Protein AF-A0A0R3VZM0-F1 (afdb_monomer_lite)

Sequence (233 aa):
LEHWDCDIAECPLVLSVLVLAVATHHNLRCGISAVAGHYDALKTLATAKMEESGTFPSPKVEKELMRSALELMSVYEHYVSLCRLLTALQEGSRIPDLSSAAYNRFSPIYEMFPSLALLVYMAAHLKCEATPSVVAMRLWVVHAFLRTNTDANDGARLKDTLTVFSTLLKCVSTVKLTFAAPKVKVIDPPSYFLPKNERPLRRSHAHPRDNEVPLKPRDNSVAAVMQSGGERS

Organism: Taenia asiatica (NCBI:txid60517)

Foldseek 3Di:
DVCQFDQLLLQLLNLLLLLQLLQLVLCCVVPLVLLLVLLVVCLVVLVVLCVVLVHDPDPVLLVVSLVVNVVVLVVVVVVLVVQLVVQQVVVPDPDDDCVDCSNVVDDDSCSSPVDSSSSSSSSRSLVSDPRSNVCSLPPRNVSSHDDPVPDPCSVVSSVVSSVVSVVVSVVSSVDNDHDDDPPDPPPDDDLVPDDPVSRDDPPPPPDPPDPDDPPDDDDDDDDDDDDDDDDDD

Radius of gyration: 32.25 Å; chains: 1; bounding box: 103×62×58 Å

Secondary structure (DSSP, 8-state):
-TTTT--GGG-HHHHHHHHHHHHHHHHGGG-HHHHHHHHHHHHHHHHHHHHHTT-PPPHHHHHHHHHHHHHHHHHHHHHHHHHHHHHHHHS-SSS--TTSTTTT-SPPHHHHSS-HHHHHHHHHHHTT-SSHHHHIIIIIIHHHS---SS-TTHHHHHHHHHHHHHHHHHHHTT-----PPP----SS--GGGS-TTTSPP--------------------------------

Structure (mmCIF, N/CA/C/O backbone):
data_AF-A0A0R3VZM0-F1
#
_entry.id   AF-A0A0R3VZM0-F1
#
loop_
_atom_site.group_PDB
_atom_site.id
_atom_site.type_symbol
_atom_site.label_atom_id
_atom_site.label_alt_id
_atom_site.label_comp_id
_atom_site.label_asym_id
_atom_site.label_entity_id
_atom_site.label_seq_id
_atom_site.pdbx_PDB_ins_code
_atom_site.Cartn_x
_atom_site.Cartn_y
_atom_site.Cartn_z
_atom_site.occupancy
_atom_site.B_iso_or_equiv
_atom_site.auth_seq_id
_atom_site.auth_comp_id
_atom_site.auth_asym_id
_atom_site.auth_atom_id
_atom_site.pdbx_PDB_model_num
ATOM 1 N N . LEU A 1 1 ? 5.994 -19.625 10.124 1.00 44.91 1 LEU A N 1
ATOM 2 C CA . LEU A 1 1 ? 4.720 -20.354 9.922 1.00 44.91 1 LEU A CA 1
ATOM 3 C C . LEU A 1 1 ? 3.499 -19.421 9.876 1.00 44.91 1 LEU A C 1
ATOM 5 O O . LEU A 1 1 ? 2.492 -19.845 9.341 1.00 44.91 1 LEU A O 1
ATOM 9 N N . GLU A 1 2 ? 3.584 -18.157 10.322 1.00 48.94 2 GLU A N 1
ATOM 10 C CA . GLU A 1 2 ? 2.435 -17.222 10.425 1.00 48.94 2 GLU A CA 1
ATOM 11 C C . GLU A 1 2 ? 1.799 -16.749 9.100 1.00 48.94 2 GLU A C 1
ATOM 13 O O . GLU A 1 2 ? 0.714 -16.181 9.123 1.00 48.94 2 GLU A O 1
ATOM 18 N N . HIS A 1 3 ? 2.419 -17.001 7.942 1.00 52.16 3 HIS A N 1
ATOM 19 C CA . HIS A 1 3 ? 1.916 -16.529 6.639 1.00 52.16 3 HIS A CA 1
ATOM 20 C C . HIS A 1 3 ? 1.577 -17.652 5.648 1.00 52.16 3 HIS A C 1
ATOM 22 O O . HIS A 1 3 ? 1.382 -17.373 4.470 1.00 52.16 3 HIS A O 1
ATOM 28 N N . TRP A 1 4 ? 1.538 -18.915 6.092 1.00 49.81 4 TRP A N 1
ATOM 29 C CA . TRP A 1 4 ? 1.323 -20.061 5.192 1.00 49.81 4 TRP A CA 1
ATOM 30 C C . TRP A 1 4 ? -0.077 -20.098 4.557 1.00 49.81 4 TRP A C 1
ATOM 32 O O . TRP A 1 4 ? -0.189 -20.549 3.425 1.00 49.81 4 TRP A O 1
ATOM 42 N N . ASP A 1 5 ? -1.090 -19.546 5.233 1.00 54.97 5 ASP A N 1
ATOM 43 C CA . ASP A 1 5 ? -2.488 -19.494 4.768 1.00 54.97 5 ASP A CA 1
ATOM 44 C C . ASP A 1 5 ? -3.080 -18.074 4.860 1.00 54.97 5 ASP A C 1
ATOM 46 O O . ASP A 1 5 ? -4.268 -17.883 5.112 1.00 54.97 5 ASP A O 1
ATOM 50 N N . CYS A 1 6 ? -2.243 -17.043 4.709 1.00 66.75 6 CYS A N 1
ATOM 51 C CA . CYS A 1 6 ? -2.721 -15.664 4.740 1.00 66.75 6 CYS A CA 1
ATOM 52 C C . CYS A 1 6 ? -3.473 -15.345 3.441 1.00 66.75 6 CYS A C 1
ATOM 54 O O . CYS A 1 6 ? -2.881 -15.374 2.360 1.00 66.75 6 CYS A O 1
ATOM 56 N N . ASP A 1 7 ? -4.761 -15.013 3.550 1.00 80.19 7 ASP A N 1
ATOM 57 C CA . ASP A 1 7 ? -5.484 -14.374 2.454 1.00 80.19 7 ASP A CA 1
ATOM 58 C C . ASP A 1 7 ? -4.888 -12.982 2.232 1.00 80.19 7 ASP A C 1
ATOM 60 O O . ASP A 1 7 ? -5.076 -12.057 3.024 1.00 80.19 7 ASP A O 1
ATOM 64 N N . ILE A 1 8 ? -4.111 -12.853 1.159 1.00 83.50 8 ILE A N 1
ATOM 65 C CA . ILE A 1 8 ? -3.371 -11.635 0.836 1.00 83.50 8 ILE A CA 1
ATOM 66 C C . ILE A 1 8 ? -4.342 -10.472 0.602 1.00 83.50 8 ILE A C 1
ATOM 68 O O . ILE A 1 8 ? -4.009 -9.332 0.925 1.00 83.50 8 ILE A O 1
ATOM 72 N N . ALA A 1 9 ? -5.540 -10.754 0.077 1.00 87.75 9 ALA A N 1
ATOM 73 C CA . ALA A 1 9 ? -6.550 -9.735 -0.182 1.00 87.75 9 ALA A CA 1
ATOM 74 C C . ALA A 1 9 ? -7.159 -9.170 1.107 1.00 87.75 9 ALA A C 1
ATOM 76 O O . ALA A 1 9 ? -7.634 -8.040 1.098 1.00 87.75 9 ALA A O 1
ATOM 77 N N . GLU A 1 10 ? -7.087 -9.909 2.213 1.00 91.44 10 GLU A N 1
ATOM 78 C CA . GLU A 1 10 ? -7.558 -9.467 3.529 1.00 91.44 10 GLU A CA 1
ATOM 79 C C . GLU A 1 10 ? -6.408 -9.153 4.497 1.00 91.44 10 GLU A C 1
ATOM 81 O O . GLU A 1 10 ? -6.636 -8.780 5.646 1.00 91.44 10 GLU A O 1
ATOM 86 N N . CYS A 1 11 ? -5.155 -9.265 4.049 1.00 90.81 11 CYS A N 1
ATOM 87 C CA . CYS A 1 11 ? -3.989 -8.982 4.873 1.00 90.81 11 CYS A CA 1
ATOM 88 C C . CYS A 1 11 ? -3.894 -7.473 5.178 1.00 90.81 11 CYS A C 1
ATOM 90 O O . CYS A 1 11 ? -3.629 -6.685 4.263 1.00 90.81 11 CYS A O 1
ATOM 92 N N . PRO A 1 12 ? -4.007 -7.041 6.453 1.00 93.12 12 PRO A N 1
ATOM 93 C CA . PRO A 1 12 ? -4.037 -5.620 6.809 1.00 93.12 12 PRO A CA 1
ATOM 94 C C . PRO A 1 12 ? -2.804 -4.839 6.348 1.00 93.12 12 PRO A C 1
ATOM 96 O O . PRO A 1 12 ? -2.917 -3.710 5.879 1.00 93.12 12 PRO A O 1
ATOM 99 N N . LEU A 1 13 ? -1.616 -5.444 6.447 1.00 92.81 13 LEU A N 1
ATOM 100 C CA . LEU A 1 13 ? -0.372 -4.793 6.043 1.00 92.81 13 LEU A CA 1
ATOM 101 C C . LEU A 1 13 ? -0.284 -4.627 4.521 1.00 92.81 13 LEU A C 1
ATOM 103 O O . LEU A 1 13 ? 0.091 -3.557 4.045 1.00 92.81 13 LEU A O 1
ATOM 107 N N . VAL A 1 14 ? -0.653 -5.662 3.760 1.00 92.62 14 VAL A N 1
ATOM 108 C CA . VAL A 1 14 ? -0.645 -5.602 2.291 1.00 92.62 14 VAL A CA 1
ATOM 109 C C . VAL A 1 14 ? -1.663 -4.579 1.802 1.00 92.62 14 VAL A C 1
ATOM 111 O O . VAL A 1 14 ? -1.330 -3.753 0.957 1.00 92.62 14 VAL A O 1
ATOM 114 N N . LEU A 1 15 ? -2.867 -4.573 2.377 1.00 95.50 15 LEU A N 1
ATOM 115 C CA . LEU A 1 15 ? -3.891 -3.579 2.072 1.00 95.50 15 LEU A CA 1
ATOM 116 C C . LEU A 1 15 ? -3.393 -2.155 2.329 1.00 95.50 15 LEU A C 1
ATOM 118 O O . LEU A 1 15 ? -3.520 -1.313 1.444 1.00 95.50 15 LEU A O 1
ATOM 122 N N . SER A 1 16 ? -2.768 -1.889 3.480 1.00 96.19 16 SER A N 1
ATOM 123 C CA . SER A 1 16 ? -2.203 -0.568 3.781 1.00 96.19 16 SER A CA 1
ATOM 124 C C . SER A 1 16 ? -1.161 -0.125 2.753 1.00 96.19 16 SER A C 1
ATOM 126 O O . SER A 1 16 ? -1.195 1.020 2.301 1.00 96.19 16 SER A O 1
ATOM 128 N N . VAL A 1 17 ? -0.270 -1.033 2.338 1.00 95.50 17 VAL A N 1
ATOM 129 C CA . VAL A 1 17 ? 0.730 -0.755 1.294 1.00 95.50 17 VAL A CA 1
ATOM 130 C C . VAL A 1 17 ? 0.061 -0.459 -0.041 1.00 95.50 17 VAL A C 1
ATOM 132 O O . VAL A 1 17 ? 0.383 0.545 -0.667 1.00 95.50 17 VAL A O 1
ATOM 135 N N . LEU A 1 18 ? -0.904 -1.278 -0.463 1.00 95.12 18 LEU A N 1
ATOM 136 C CA . LEU A 1 18 ? -1.620 -1.072 -1.722 1.00 95.12 18 LEU A CA 1
ATOM 137 C C . LEU A 1 18 ? -2.385 0.253 -1.732 1.00 95.12 18 LEU A C 1
ATOM 139 O O . LEU A 1 18 ? -2.338 0.970 -2.730 1.00 95.12 18 LEU A O 1
ATOM 143 N N . VAL A 1 19 ? -3.054 0.605 -0.630 1.00 97.25 19 VAL A N 1
ATOM 144 C CA . VAL A 1 19 ? -3.760 1.886 -0.517 1.00 97.25 19 VAL A CA 1
ATOM 145 C C . VAL A 1 19 ? -2.789 3.046 -0.699 1.00 97.25 19 VAL A C 1
ATOM 147 O O . VAL A 1 19 ? -3.029 3.911 -1.543 1.00 97.25 19 VAL A O 1
ATOM 150 N N . LEU A 1 20 ? -1.695 3.073 0.069 1.00 96.56 20 LEU A N 1
ATOM 151 C CA . LEU A 1 20 ? -0.753 4.185 -0.000 1.00 96.56 20 LEU A CA 1
ATOM 152 C C . LEU A 1 20 ? -0.014 4.233 -1.335 1.00 96.56 20 LEU A C 1
ATOM 154 O O . LEU A 1 20 ? 0.163 5.326 -1.861 1.00 96.56 20 LEU A O 1
ATOM 158 N N . ALA A 1 21 ? 0.368 3.098 -1.918 1.00 95.38 21 ALA A N 1
ATOM 159 C CA . ALA A 1 21 ? 1.036 3.064 -3.216 1.00 95.38 21 ALA A CA 1
ATOM 160 C C . ALA A 1 21 ? 0.135 3.619 -4.331 1.00 95.38 21 ALA A C 1
ATOM 162 O O . ALA A 1 21 ? 0.546 4.503 -5.085 1.00 95.38 21 ALA A O 1
ATOM 163 N N . VAL A 1 22 ? -1.122 3.163 -4.400 1.00 95.50 22 VAL A N 1
ATOM 164 C CA . VAL A 1 22 ? -2.083 3.623 -5.416 1.00 95.50 22 VAL A CA 1
ATOM 165 C C . VAL A 1 22 ? -2.428 5.097 -5.214 1.00 95.50 22 VAL A C 1
ATOM 167 O O . VAL A 1 22 ? -2.393 5.870 -6.171 1.00 95.50 22 VAL A O 1
ATOM 170 N N . ALA A 1 23 ? -2.704 5.521 -3.977 1.00 95.69 23 ALA A N 1
ATOM 171 C CA . ALA A 1 23 ? -2.967 6.927 -3.687 1.00 95.69 23 ALA A CA 1
ATOM 172 C C . ALA A 1 23 ? -1.756 7.802 -4.043 1.00 95.69 23 ALA A C 1
ATOM 174 O O . ALA A 1 23 ? -1.911 8.813 -4.724 1.00 95.69 23 ALA A O 1
ATOM 175 N N . THR A 1 24 ? -0.542 7.389 -3.668 1.00 95.19 24 THR A N 1
ATOM 176 C CA . THR A 1 24 ? 0.691 8.145 -3.941 1.00 95.19 24 THR A CA 1
ATOM 177 C C . THR A 1 24 ? 0.935 8.298 -5.428 1.00 95.19 24 THR A C 1
ATOM 179 O O . THR A 1 24 ? 1.193 9.414 -5.870 1.00 95.19 24 THR A O 1
ATOM 182 N N . HIS A 1 25 ? 0.755 7.235 -6.212 1.00 92.81 25 HIS A N 1
ATOM 183 C CA . HIS A 1 25 ? 0.891 7.291 -7.666 1.00 92.81 25 HIS A CA 1
ATOM 184 C C . HIS A 1 25 ? 0.070 8.436 -8.291 1.00 92.81 25 HIS A C 1
ATOM 186 O O . HIS A 1 25 ? 0.561 9.168 -9.152 1.00 92.81 25 HIS A O 1
ATOM 192 N N . HIS A 1 26 ? -1.157 8.654 -7.810 1.00 91.50 26 HIS A N 1
ATOM 193 C CA . HIS A 1 26 ? -2.007 9.753 -8.274 1.00 91.50 26 HIS A CA 1
ATOM 194 C C . HIS A 1 26 ? -1.738 11.088 -7.562 1.00 91.50 26 HIS A C 1
ATOM 196 O O . HIS A 1 26 ? -1.914 12.151 -8.165 1.00 91.50 26 HIS A O 1
ATOM 202 N N . ASN A 1 27 ? -1.309 11.054 -6.300 1.00 93.25 27 ASN A N 1
ATOM 203 C CA . ASN A 1 27 ? -1.069 12.234 -5.475 1.00 93.25 27 ASN A CA 1
ATOM 204 C C . ASN A 1 27 ? 0.246 12.949 -5.810 1.00 93.25 27 ASN A C 1
ATOM 206 O O . ASN A 1 27 ? 0.330 14.152 -5.587 1.00 93.25 27 ASN A O 1
ATOM 210 N N . LEU A 1 28 ? 1.255 12.266 -6.368 1.00 89.06 28 LEU A N 1
ATOM 211 C CA . LEU A 1 28 ? 2.562 12.866 -6.693 1.00 89.06 28 LEU A CA 1
ATOM 212 C C . LEU A 1 28 ? 2.463 14.077 -7.626 1.00 89.06 28 LEU A C 1
ATOM 214 O O . LEU A 1 28 ? 3.305 14.971 -7.560 1.00 89.06 28 LEU A O 1
ATOM 218 N N . ARG A 1 29 ? 1.399 14.157 -8.434 1.00 87.75 29 ARG A N 1
ATOM 219 C CA . ARG A 1 29 ? 1.083 15.341 -9.250 1.00 87.75 29 ARG A CA 1
ATOM 220 C C . ARG A 1 29 ? 0.881 16.614 -8.418 1.00 87.75 29 ARG A C 1
ATOM 222 O O . ARG A 1 29 ? 1.075 17.704 -8.936 1.00 87.75 29 ARG A O 1
ATOM 229 N N . CYS A 1 30 ? 0.522 16.477 -7.143 1.00 87.00 30 CYS A N 1
ATOM 230 C CA . CYS A 1 30 ? 0.340 17.577 -6.194 1.00 87.00 30 CYS A CA 1
ATOM 231 C C . CYS A 1 30 ? 1.659 18.014 -5.524 1.00 87.00 30 CYS A C 1
ATOM 233 O O . CYS A 1 30 ? 1.668 18.971 -4.755 1.00 87.00 30 CYS A O 1
ATOM 235 N N . GLY A 1 31 ? 2.769 17.320 -5.800 1.00 89.38 31 GLY A N 1
ATOM 236 C CA . GLY A 1 31 ? 4.088 17.602 -5.241 1.00 89.38 31 GLY A CA 1
ATOM 237 C C . GLY A 1 31 ? 4.393 16.824 -3.959 1.00 89.38 31 GLY A C 1
ATOM 238 O O . GLY A 1 31 ? 3.559 16.678 -3.068 1.00 89.38 31 GLY A O 1
ATOM 239 N N . ILE A 1 32 ? 5.639 16.356 -3.846 1.00 89.25 32 ILE A N 1
ATOM 240 C CA . ILE A 1 32 ? 6.108 15.459 -2.773 1.00 89.25 32 ILE A CA 1
ATOM 241 C C . ILE A 1 32 ? 5.850 16.044 -1.375 1.00 89.25 32 ILE A C 1
ATOM 243 O O . ILE A 1 32 ? 5.403 15.331 -0.481 1.00 89.25 32 ILE A O 1
ATOM 247 N N . SER A 1 33 ? 6.087 17.346 -1.185 1.00 90.81 33 SER A N 1
ATOM 248 C CA . SER A 1 33 ? 5.895 18.003 0.115 1.00 90.81 33 SER A CA 1
ATOM 249 C C . SER A 1 33 ? 4.426 18.023 0.555 1.00 90.81 33 SER A C 1
ATOM 251 O O . SER A 1 33 ? 4.142 17.742 1.719 1.00 90.81 33 SER A O 1
ATOM 253 N N . ALA A 1 34 ? 3.493 18.277 -0.369 1.00 92.31 34 ALA A N 1
ATOM 254 C CA . ALA A 1 34 ? 2.063 18.257 -0.071 1.00 92.31 34 ALA A CA 1
ATOM 255 C C . ALA A 1 34 ? 1.592 16.842 0.295 1.00 92.31 34 ALA A C 1
ATOM 257 O O . ALA A 1 34 ? 0.842 16.667 1.253 1.00 92.31 34 ALA A O 1
ATOM 258 N N . VAL A 1 35 ? 2.090 15.826 -0.418 1.00 93.25 35 VAL A N 1
ATOM 259 C CA . VAL A 1 35 ? 1.803 14.415 -0.115 1.00 93.25 35 VAL A CA 1
ATOM 260 C C . VAL A 1 35 ? 2.334 14.021 1.263 1.00 93.25 35 VAL A C 1
ATOM 262 O O . VAL A 1 35 ? 1.605 13.417 2.046 1.00 93.25 35 VAL A O 1
ATOM 265 N N . ALA A 1 36 ? 3.573 14.396 1.590 1.00 92.44 36 ALA A N 1
ATOM 266 C CA . ALA A 1 36 ? 4.164 14.105 2.892 1.00 92.44 36 ALA A CA 1
ATOM 267 C C . ALA A 1 36 ? 3.368 14.751 4.038 1.00 92.44 36 ALA A C 1
ATOM 269 O O . ALA A 1 36 ? 3.047 14.071 5.011 1.00 92.44 36 ALA A O 1
ATOM 270 N N . GLY A 1 37 ? 2.994 16.029 3.900 1.00 93.94 37 GLY A N 1
ATOM 271 C CA . GLY A 1 37 ? 2.166 16.727 4.888 1.00 93.94 37 GLY A CA 1
ATOM 272 C C . GLY A 1 37 ? 0.774 16.106 5.042 1.00 93.94 37 GLY A C 1
ATOM 273 O O . GLY A 1 37 ? 0.301 15.920 6.161 1.00 93.94 37 GLY A O 1
ATOM 274 N N . HIS A 1 38 ? 0.146 15.709 3.931 1.00 95.75 38 HIS A N 1
ATOM 275 C CA . HIS A 1 38 ? -1.142 15.008 3.940 1.00 95.75 38 HIS A CA 1
ATOM 276 C C . HIS A 1 38 ? -1.066 13.679 4.698 1.00 95.75 38 HIS A C 1
ATOM 278 O O . HIS A 1 38 ? -1.881 13.407 5.576 1.00 95.75 38 HIS A O 1
ATOM 284 N N . TYR A 1 39 ? -0.053 12.860 4.414 1.00 96.06 39 TYR A N 1
ATOM 285 C CA . TYR A 1 39 ? 0.123 11.575 5.091 1.00 96.06 39 TYR A CA 1
ATOM 286 C C . TYR A 1 39 ? 0.516 11.712 6.557 1.00 96.06 39 TYR A C 1
ATOM 288 O O . TYR A 1 39 ? 0.171 10.840 7.352 1.00 96.06 39 TYR A O 1
ATOM 296 N N . ASP A 1 40 ? 1.206 12.786 6.936 1.00 95.19 40 ASP A N 1
ATOM 297 C CA . ASP A 1 40 ? 1.464 13.087 8.340 1.00 95.19 40 ASP A CA 1
ATOM 298 C C . ASP A 1 40 ? 0.163 13.421 9.083 1.00 95.19 40 ASP A C 1
ATOM 300 O O . ASP A 1 40 ? -0.119 12.828 10.123 1.00 95.19 40 ASP A O 1
ATOM 304 N N . ALA A 1 41 ? -0.699 14.253 8.487 1.00 94.94 41 ALA A N 1
ATOM 305 C CA . ALA A 1 41 ? -2.011 14.584 9.045 1.00 94.94 41 ALA A CA 1
ATOM 306 C C . ALA A 1 41 ? -2.935 13.357 9.179 1.00 94.94 41 ALA A C 1
ATOM 308 O O . ALA A 1 41 ? -3.680 13.235 10.155 1.00 94.94 41 ALA A O 1
ATOM 309 N N . LEU A 1 42 ? -2.866 12.409 8.237 1.00 95.94 42 LEU A N 1
ATOM 310 C CA . LEU A 1 42 ? -3.653 11.172 8.291 1.00 95.94 42 LEU A CA 1
ATOM 311 C C . LEU A 1 42 ? -3.282 10.247 9.453 1.00 95.94 42 LEU A C 1
ATOM 313 O O . LEU A 1 42 ? -4.109 9.419 9.836 1.00 95.94 42 LEU A O 1
ATOM 317 N N . LYS A 1 43 ? -2.090 10.379 10.048 1.00 93.75 43 LYS A N 1
ATOM 318 C CA . LYS A 1 43 ? -1.716 9.580 11.227 1.00 93.75 43 LYS A CA 1
ATOM 319 C C . LYS A 1 43 ? -2.684 9.828 12.380 1.00 93.75 43 LYS A C 1
ATOM 321 O O . LYS A 1 43 ? -3.114 8.876 13.016 1.00 93.75 43 LYS A O 1
ATOM 326 N N . THR A 1 44 ? -3.094 11.080 12.583 1.00 92.88 44 THR A N 1
ATOM 327 C CA . THR A 1 44 ? -4.076 11.454 13.611 1.00 92.88 44 THR A CA 1
ATOM 328 C C . THR A 1 44 ? -5.430 10.795 13.363 1.00 92.88 44 THR A C 1
ATOM 330 O O . THR A 1 44 ? -6.047 10.285 14.296 1.00 92.88 44 THR A O 1
ATOM 333 N N . LEU A 1 45 ? -5.879 10.748 12.103 1.00 93.56 45 LEU A N 1
ATOM 334 C CA . LEU A 1 45 ? -7.112 10.046 11.738 1.00 93.56 45 LEU A CA 1
ATOM 335 C C . LEU A 1 45 ? -7.002 8.541 12.012 1.00 93.56 45 LEU A C 1
ATOM 337 O O . LEU A 1 45 ? 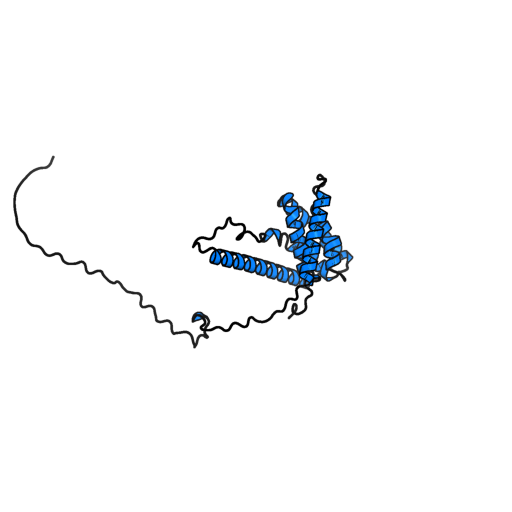-7.958 7.941 12.493 1.00 93.56 45 LEU A O 1
ATOM 341 N N . ALA A 1 46 ? -5.849 7.933 11.722 1.00 91.56 46 ALA A N 1
ATOM 342 C CA . ALA A 1 46 ? -5.617 6.522 12.005 1.00 91.56 46 ALA A CA 1
ATOM 343 C C . ALA A 1 46 ? -5.706 6.214 13.493 1.00 91.56 46 ALA A C 1
ATOM 345 O O . ALA A 1 46 ? -6.455 5.315 13.870 1.00 91.56 46 ALA A O 1
ATOM 346 N N . THR A 1 47 ? -5.046 7.012 14.330 1.00 89.62 47 THR A N 1
ATOM 347 C CA . THR A 1 47 ? -5.143 6.876 15.785 1.00 89.62 47 THR A CA 1
ATOM 348 C C . THR A 1 47 ? -6.590 7.005 16.262 1.00 89.62 47 THR A C 1
ATOM 350 O O . THR A 1 47 ? -7.061 6.139 16.992 1.00 89.62 47 THR A O 1
ATOM 353 N N . ALA A 1 48 ? -7.337 8.005 15.780 1.00 91.44 48 ALA A N 1
ATOM 354 C CA . ALA A 1 48 ? -8.742 8.184 16.150 1.00 91.44 48 ALA A CA 1
ATOM 355 C C . ALA A 1 48 ? -9.619 6.983 15.746 1.00 91.44 48 ALA A C 1
ATOM 357 O O . ALA A 1 48 ? -10.446 6.521 16.527 1.00 91.44 48 ALA A O 1
ATOM 358 N N . LYS A 1 49 ? -9.418 6.419 14.549 1.00 91.25 49 LYS A N 1
ATOM 359 C CA . LYS A 1 49 ? -10.167 5.234 14.093 1.00 91.25 49 LYS A CA 1
ATOM 360 C C . LYS A 1 49 ? -9.841 3.979 14.903 1.00 91.25 49 LYS A C 1
ATOM 362 O O . LYS A 1 49 ? -10.718 3.157 15.160 1.00 91.25 49 LYS A O 1
ATOM 367 N N . MET A 1 50 ? -8.596 3.850 15.347 1.00 87.31 50 MET A N 1
ATOM 368 C CA . MET A 1 50 ? -8.165 2.768 16.232 1.00 87.31 50 MET A CA 1
ATOM 369 C C . MET A 1 50 ? -8.799 2.893 17.625 1.00 87.31 50 MET A C 1
ATOM 371 O O . MET A 1 50 ? -9.251 1.891 18.181 1.00 87.31 50 MET A O 1
ATOM 375 N N . GLU A 1 51 ? -8.897 4.118 18.151 1.00 85.69 51 GLU A N 1
ATOM 376 C CA . GLU A 1 51 ? -9.591 4.431 19.406 1.00 85.69 51 GLU A CA 1
ATOM 377 C C . GLU A 1 51 ? -11.092 4.131 19.333 1.00 85.69 51 GLU A C 1
ATOM 379 O O . GLU A 1 51 ? -11.622 3.459 20.217 1.00 85.69 51 GLU A O 1
ATOM 384 N N . GLU A 1 52 ? -11.768 4.562 18.262 1.00 86.31 52 GLU A N 1
ATOM 385 C CA . GLU A 1 52 ? -13.191 4.274 18.015 1.00 86.31 52 GLU A CA 1
ATOM 386 C C . GLU A 1 52 ? -13.476 2.766 17.960 1.00 86.31 52 GLU A C 1
ATOM 388 O O . GLU A 1 52 ? -14.515 2.306 18.433 1.00 86.31 52 GLU A O 1
ATOM 393 N N . SER A 1 53 ? -12.529 1.993 17.428 1.00 79.69 53 SER A N 1
ATOM 394 C CA . SER A 1 53 ? -12.611 0.531 17.342 1.00 79.69 53 SER A CA 1
ATOM 395 C C . SER A 1 53 ? -12.326 -0.172 18.680 1.00 79.69 53 SER A C 1
ATOM 397 O O . SER A 1 53 ? -12.390 -1.397 18.767 1.00 79.69 53 SER A O 1
ATOM 399 N N . GLY A 1 54 ? -12.009 0.584 19.741 1.00 66.88 54 GLY A N 1
ATOM 400 C CA . GLY A 1 54 ? -11.692 0.054 21.070 1.00 66.88 54 GLY A CA 1
ATOM 401 C C . GLY A 1 54 ? -10.328 -0.638 21.151 1.00 66.88 54 GLY A C 1
ATOM 402 O O . GLY A 1 54 ? -10.055 -1.370 22.103 1.00 66.88 54 GLY A O 1
ATOM 403 N N . THR A 1 55 ? -9.462 -0.419 20.163 1.00 62.16 55 THR A N 1
ATOM 404 C CA . THR A 1 55 ? -8.209 -1.153 19.979 1.00 62.16 55 THR A CA 1
ATOM 405 C C . THR A 1 55 ? -7.036 -0.197 19.888 1.00 62.16 55 THR A C 1
ATOM 407 O O . THR A 1 55 ? -6.696 0.298 18.817 1.00 62.16 55 THR A O 1
ATOM 410 N N . PHE A 1 56 ? -6.340 -0.000 21.008 1.00 62.62 56 PHE A N 1
ATOM 411 C CA . PHE A 1 56 ? -4.959 0.463 20.943 1.00 62.62 56 PHE A CA 1
ATOM 412 C C . PHE A 1 56 ? -4.073 -0.722 20.554 1.00 62.62 56 PHE A C 1
ATOM 414 O O . PHE A 1 56 ? -4.149 -1.774 21.203 1.00 62.62 56 PHE A O 1
ATOM 421 N N . PRO A 1 57 ? -3.202 -0.604 19.539 1.00 62.91 57 PRO A N 1
ATOM 422 C CA . PRO A 1 57 ? -2.186 -1.607 19.332 1.00 62.91 57 PRO A CA 1
ATOM 423 C C . PRO A 1 57 ? -1.334 -1.574 20.590 1.00 62.91 57 PRO A C 1
ATOM 425 O O . PRO A 1 57 ? -0.718 -0.563 20.925 1.00 62.91 57 PRO A O 1
ATOM 428 N N . SER A 1 58 ? -1.320 -2.684 21.326 1.00 76.75 58 SER A N 1
ATOM 429 C CA . SER A 1 58 ? -0.304 -2.846 22.357 1.00 76.75 58 SER A CA 1
ATOM 430 C C . SER A 1 58 ? 1.066 -2.538 21.727 1.00 76.75 58 SER A C 1
ATOM 432 O O . SER A 1 58 ? 1.267 -2.864 20.549 1.00 76.75 58 SER A O 1
ATOM 434 N N . PRO A 1 59 ? 2.039 -1.989 22.472 1.00 82.62 59 PRO A N 1
ATOM 435 C CA . PRO A 1 59 ? 3.373 -1.703 21.931 1.00 82.62 59 PRO A CA 1
ATOM 436 C C . PRO A 1 59 ? 4.019 -2.908 21.221 1.00 82.62 59 PRO A C 1
ATOM 438 O O . PRO A 1 59 ? 4.847 -2.766 20.323 1.00 82.62 59 PRO A O 1
ATOM 441 N N . LYS A 1 60 ? 3.612 -4.128 21.599 1.00 85.50 60 LYS A N 1
ATOM 442 C CA . LYS A 1 60 ? 4.001 -5.375 20.938 1.00 85.50 60 LYS A CA 1
ATOM 443 C C . LYS A 1 60 ? 3.467 -5.484 19.503 1.00 85.50 60 LYS A C 1
ATOM 445 O O . LYS A 1 60 ? 4.234 -5.846 18.618 1.00 85.50 60 LYS A O 1
ATOM 450 N N . VAL A 1 61 ? 2.188 -5.178 19.280 1.00 84.00 61 VAL A N 1
ATOM 451 C CA . VAL A 1 61 ? 1.538 -5.244 17.958 1.00 84.00 61 VAL A CA 1
ATOM 452 C C . VAL A 1 61 ? 2.121 -4.196 17.020 1.00 84.00 61 VAL A C 1
ATOM 454 O O . VAL A 1 61 ? 2.424 -4.507 15.873 1.00 84.00 61 VAL A O 1
ATOM 457 N N . GLU A 1 62 ? 2.333 -2.976 17.509 1.00 86.50 62 GLU A N 1
ATOM 458 C CA . GLU A 1 62 ? 2.972 -1.920 16.721 1.00 86.50 62 GLU A CA 1
ATOM 459 C C . GLU A 1 62 ? 4.385 -2.333 16.287 1.00 86.50 62 GLU A C 1
ATOM 461 O O . GLU A 1 62 ? 4.726 -2.249 15.108 1.00 86.50 62 GLU A O 1
ATOM 466 N N . LYS A 1 63 ? 5.188 -2.869 17.216 1.00 89.88 63 LYS A N 1
ATOM 467 C CA . LYS A 1 63 ? 6.543 -3.354 16.922 1.00 89.88 63 LYS A CA 1
ATOM 468 C C . LYS A 1 63 ? 6.551 -4.501 15.909 1.00 89.88 63 LYS A C 1
ATOM 470 O O . LYS A 1 63 ? 7.432 -4.546 15.054 1.00 89.88 63 LYS A O 1
ATOM 475 N N . GLU A 1 64 ? 5.603 -5.428 16.016 1.00 90.62 64 GLU A N 1
ATOM 476 C CA . GLU A 1 64 ? 5.429 -6.533 15.069 1.00 90.62 64 GLU A CA 1
ATOM 477 C C . GLU A 1 64 ? 5.098 -6.007 13.668 1.00 90.62 64 GLU A C 1
ATOM 479 O O . GLU A 1 64 ? 5.819 -6.309 12.722 1.00 90.62 64 GLU A O 1
ATOM 484 N N . LEU A 1 65 ? 4.086 -5.142 13.550 1.00 91.31 65 LEU A N 1
ATOM 485 C CA . LEU A 1 65 ? 3.688 -4.535 12.278 1.00 91.31 65 LEU A CA 1
ATOM 486 C C . LEU A 1 65 ? 4.810 -3.698 11.664 1.00 91.31 65 LEU A C 1
ATOM 488 O O . LEU A 1 65 ? 5.042 -3.780 10.460 1.00 91.31 65 LEU A O 1
ATOM 492 N N . MET A 1 66 ? 5.538 -2.931 12.478 1.00 93.56 66 MET A N 1
ATOM 493 C CA . MET A 1 66 ? 6.685 -2.155 12.014 1.00 93.56 66 MET A CA 1
ATOM 494 C C . MET A 1 66 ? 7.789 -3.068 11.476 1.00 93.56 66 MET A C 1
ATOM 496 O O . MET A 1 66 ? 8.349 -2.792 10.416 1.00 93.56 66 MET A O 1
ATOM 500 N N . ARG A 1 67 ? 8.073 -4.184 12.160 1.00 93.75 67 ARG A N 1
ATOM 501 C CA . ARG A 1 67 ? 9.035 -5.182 11.679 1.00 93.75 67 ARG A CA 1
ATOM 502 C C . ARG A 1 67 ? 8.584 -5.786 10.349 1.00 93.75 67 ARG A C 1
ATOM 504 O O . ARG A 1 67 ? 9.370 -5.803 9.409 1.00 93.75 67 ARG A O 1
ATOM 511 N N . SER A 1 68 ? 7.330 -6.223 10.249 1.00 91.56 68 SER A N 1
ATOM 512 C CA . SER A 1 68 ? 6.778 -6.795 9.017 1.00 91.56 68 SER A CA 1
ATOM 513 C C . SER A 1 68 ? 6.768 -5.792 7.858 1.00 91.56 68 SER A C 1
ATOM 515 O O . SER A 1 68 ? 7.055 -6.165 6.724 1.00 91.56 68 SER A O 1
ATOM 517 N N . ALA A 1 69 ? 6.491 -4.512 8.123 1.00 93.25 69 ALA A N 1
ATOM 518 C CA . ALA A 1 69 ? 6.545 -3.456 7.114 1.00 93.25 69 ALA A CA 1
ATOM 519 C C . ALA A 1 69 ? 7.972 -3.251 6.581 1.00 93.25 69 ALA A C 1
ATOM 521 O O . ALA A 1 69 ? 8.171 -3.192 5.370 1.00 93.25 69 ALA A O 1
ATOM 522 N N . LEU A 1 70 ? 8.971 -3.209 7.470 1.00 94.25 70 LEU A N 1
ATOM 523 C CA . LEU A 1 70 ? 10.383 -3.101 7.089 1.00 94.25 70 LEU A CA 1
ATOM 524 C C . LEU A 1 70 ? 10.871 -4.332 6.310 1.00 94.25 70 LEU A C 1
ATOM 526 O O . LEU A 1 70 ? 11.598 -4.191 5.327 1.00 94.25 70 LEU A O 1
ATOM 530 N N . GLU A 1 71 ? 10.452 -5.534 6.712 1.00 92.44 71 GLU A N 1
ATOM 531 C CA . GLU A 1 71 ? 10.732 -6.766 5.967 1.00 92.44 71 GLU A CA 1
ATOM 532 C C . GLU A 1 71 ? 10.139 -6.694 4.550 1.00 92.44 71 GLU A C 1
ATOM 534 O O . GLU A 1 71 ? 10.836 -6.976 3.576 1.00 92.44 71 GLU A O 1
ATOM 539 N N . LEU A 1 72 ? 8.887 -6.244 4.411 1.00 91.19 72 LEU A N 1
ATOM 540 C CA . LEU A 1 72 ? 8.224 -6.099 3.114 1.00 91.19 72 LEU A CA 1
ATOM 541 C C . LEU A 1 72 ? 8.899 -5.046 2.219 1.00 91.19 72 LEU A C 1
ATOM 543 O O . LEU A 1 72 ? 9.080 -5.289 1.024 1.00 91.19 72 LEU A O 1
ATOM 547 N N . MET A 1 73 ? 9.322 -3.915 2.791 1.00 94.12 73 MET A N 1
ATOM 548 C CA . MET A 1 73 ? 10.120 -2.896 2.097 1.00 94.12 73 MET A CA 1
ATOM 549 C C . MET A 1 73 ? 11.418 -3.490 1.543 1.00 94.12 73 MET A C 1
ATOM 551 O O . MET A 1 73 ? 11.712 -3.339 0.358 1.00 94.12 73 MET A O 1
ATOM 555 N N . SER A 1 74 ? 12.158 -4.230 2.373 1.00 93.12 74 SER A N 1
ATOM 556 C CA . SER A 1 74 ? 13.411 -4.868 1.960 1.00 93.12 74 SER A CA 1
ATOM 557 C C . SER A 1 74 ? 13.194 -5.917 0.864 1.00 93.12 74 SER A C 1
ATOM 559 O O . SER A 1 74 ? 13.949 -5.975 -0.107 1.00 93.12 74 SER A O 1
ATOM 561 N N . VAL A 1 75 ? 12.136 -6.728 0.970 1.00 91.31 75 VAL A N 1
ATOM 562 C CA . VAL A 1 75 ? 11.772 -7.702 -0.072 1.00 91.31 75 VAL A CA 1
ATOM 563 C C . VAL A 1 75 ? 11.473 -6.999 -1.397 1.00 91.31 75 VAL A C 1
ATOM 565 O O . VAL A 1 75 ? 11.949 -7.452 -2.440 1.00 91.31 75 VAL A O 1
ATOM 568 N N . TYR A 1 76 ? 10.741 -5.883 -1.370 1.00 92.44 76 TYR A N 1
ATOM 569 C CA . TYR A 1 76 ? 10.463 -5.089 -2.566 1.00 92.44 76 TYR A CA 1
ATOM 570 C C . TYR A 1 76 ? 11.750 -4.552 -3.211 1.00 92.44 76 TYR A C 1
ATOM 572 O O . TYR A 1 76 ? 11.944 -4.713 -4.416 1.00 92.44 76 TYR A O 1
ATOM 580 N N . GLU A 1 77 ? 12.671 -3.980 -2.431 1.00 92.94 77 GLU A N 1
ATOM 581 C CA . GLU A 1 77 ? 13.948 -3.470 -2.953 1.00 92.94 77 GLU A CA 1
ATOM 582 C C . GLU A 1 77 ? 14.807 -4.563 -3.585 1.00 92.94 77 GLU A C 1
ATOM 584 O O . GLU A 1 77 ? 15.350 -4.377 -4.680 1.00 92.94 77 GLU A O 1
ATOM 589 N N . HIS A 1 78 ? 14.911 -5.719 -2.926 1.00 92.69 78 HIS A N 1
ATOM 590 C CA . HIS A 1 78 ? 15.638 -6.863 -3.467 1.00 92.69 78 HIS A CA 1
ATOM 591 C C . HIS A 1 78 ? 14.997 -7.374 -4.759 1.00 92.69 78 HIS A C 1
ATOM 593 O O . HIS A 1 78 ? 15.708 -7.668 -5.721 1.00 92.69 78 HIS A O 1
ATOM 599 N N . TYR A 1 79 ? 13.664 -7.429 -4.817 1.00 91.31 79 TYR A N 1
ATOM 600 C CA . TYR A 1 79 ? 12.933 -7.822 -6.018 1.00 91.31 79 TYR A CA 1
ATOM 601 C C . TYR A 1 79 ? 13.183 -6.861 -7.189 1.00 91.31 79 TYR A C 1
ATOM 603 O O . TYR A 1 79 ? 13.509 -7.303 -8.296 1.00 91.31 79 TYR A O 1
ATOM 611 N N . VAL A 1 80 ? 13.096 -5.550 -6.949 1.00 91.38 80 VAL A N 1
ATOM 612 C CA . VAL A 1 80 ? 13.373 -4.523 -7.966 1.00 91.38 80 VAL A CA 1
ATOM 613 C C . VAL A 1 80 ? 14.824 -4.606 -8.438 1.00 91.38 80 VAL A C 1
ATOM 615 O O . VAL A 1 80 ? 15.081 -4.593 -9.643 1.00 91.38 80 VAL A O 1
ATOM 618 N N . SER A 1 81 ? 15.771 -4.745 -7.509 1.00 89.44 81 SER A N 1
ATOM 619 C CA . SER A 1 81 ? 17.201 -4.868 -7.817 1.00 89.44 81 SER A CA 1
ATOM 620 C C . SER A 1 81 ? 17.495 -6.106 -8.664 1.00 89.44 81 SER A C 1
ATOM 622 O O . SER A 1 81 ? 18.210 -6.014 -9.662 1.00 89.44 81 SER A O 1
ATOM 624 N N . LEU A 1 82 ? 16.892 -7.250 -8.327 1.00 89.69 82 LEU A N 1
ATOM 625 C CA . LEU A 1 82 ? 17.016 -8.480 -9.106 1.00 89.69 82 LEU A CA 1
ATOM 626 C C . LEU A 1 82 ? 16.443 -8.310 -10.516 1.00 89.69 82 LEU A C 1
ATOM 628 O O . LEU A 1 82 ? 17.085 -8.694 -11.488 1.00 89.69 82 LEU A O 1
ATOM 632 N N . CYS A 1 83 ? 15.260 -7.711 -10.653 1.00 88.31 83 CYS A N 1
ATOM 633 C CA . CYS A 1 83 ? 14.665 -7.491 -11.969 1.00 88.31 83 CYS A CA 1
ATOM 634 C C . CYS A 1 83 ? 15.509 -6.554 -12.840 1.00 88.31 83 CYS A C 1
ATOM 636 O O . CYS A 1 83 ? 15.659 -6.803 -14.037 1.00 88.31 83 CYS A O 1
ATOM 638 N N . ARG A 1 84 ? 16.075 -5.496 -12.250 1.00 86.50 84 ARG A N 1
ATOM 639 C CA . ARG A 1 84 ? 17.005 -4.585 -12.931 1.00 86.50 84 ARG A CA 1
ATOM 640 C C . ARG A 1 84 ? 18.266 -5.309 -13.393 1.00 86.50 84 ARG A C 1
ATOM 642 O O . ARG A 1 84 ? 18.656 -5.158 -14.546 1.00 86.50 84 ARG A O 1
ATOM 649 N N . LEU A 1 85 ? 18.845 -6.156 -12.540 1.00 85.62 85 LEU A N 1
ATOM 650 C CA . LEU A 1 85 ? 19.989 -6.995 -12.901 1.00 85.62 85 LEU A CA 1
ATOM 651 C C . LEU A 1 85 ? 19.655 -7.947 -14.058 1.00 85.62 85 LEU A C 1
ATOM 653 O O . LEU A 1 85 ? 20.414 -8.030 -15.017 1.00 85.62 85 LEU A O 1
ATOM 657 N N . LEU A 1 86 ? 18.518 -8.645 -13.997 1.00 86.00 86 LEU A N 1
ATOM 658 C CA . LEU A 1 86 ? 18.090 -9.551 -15.068 1.00 86.00 86 LEU A CA 1
ATOM 659 C C . LEU A 1 86 ? 17.869 -8.812 -16.392 1.00 86.00 86 LEU A C 1
ATOM 661 O O . LEU A 1 86 ? 18.253 -9.325 -17.437 1.00 86.00 86 LEU A O 1
ATOM 665 N N . THR A 1 87 ? 17.305 -7.605 -16.338 1.00 85.06 87 THR A N 1
ATOM 666 C CA . THR A 1 87 ? 17.119 -6.744 -17.516 1.00 85.06 87 THR A CA 1
ATOM 667 C C . THR A 1 87 ? 18.472 -6.370 -18.123 1.00 85.06 87 THR A C 1
ATOM 669 O O . THR A 1 87 ? 18.703 -6.616 -19.302 1.00 85.06 87 THR A O 1
ATOM 672 N N . ALA A 1 88 ? 19.412 -5.900 -17.296 1.00 82.50 88 ALA A N 1
ATOM 673 C CA . ALA A 1 88 ? 20.769 -5.566 -17.726 1.00 82.50 88 ALA A CA 1
ATOM 674 C C . ALA A 1 88 ? 21.503 -6.756 -18.372 1.00 82.50 88 ALA A C 1
ATOM 676 O O . ALA A 1 88 ? 22.201 -6.595 -19.368 1.00 82.50 88 ALA A O 1
ATOM 677 N N . LEU A 1 89 ? 21.335 -7.967 -17.830 1.00 82.75 89 LEU A N 1
ATOM 678 C CA . LEU A 1 89 ? 21.948 -9.178 -18.386 1.00 82.75 89 LEU A CA 1
ATOM 679 C C . LEU A 1 89 ? 21.345 -9.589 -19.741 1.00 82.75 89 LEU A C 1
ATOM 681 O O . LEU A 1 89 ? 22.030 -10.228 -20.538 1.00 82.75 89 LEU A O 1
ATOM 685 N N . GLN A 1 90 ? 20.083 -9.243 -20.004 1.00 82.38 90 GLN A N 1
ATOM 686 C CA . GLN A 1 90 ? 19.395 -9.549 -21.263 1.00 82.38 90 GLN A CA 1
ATOM 687 C C . GLN A 1 90 ? 19.730 -8.565 -22.390 1.00 82.38 90 GLN A C 1
ATOM 689 O O . GLN A 1 90 ? 19.669 -8.950 -23.555 1.00 82.38 90 GLN A O 1
ATOM 694 N N . GLU A 1 91 ? 20.106 -7.324 -22.067 1.00 76.06 91 GLU A N 1
ATOM 695 C CA . GLU A 1 91 ? 20.388 -6.267 -23.052 1.00 76.06 91 GLU A CA 1
ATOM 696 C C . GLU A 1 91 ? 21.623 -6.556 -23.927 1.00 76.06 91 GLU A C 1
ATOM 698 O O . GLU A 1 91 ? 21.801 -5.930 -24.971 1.00 76.06 91 GLU A O 1
ATOM 703 N N . GLY A 1 92 ? 22.475 -7.519 -23.554 1.00 65.38 92 GLY A N 1
ATOM 704 C CA . GLY A 1 92 ? 23.646 -7.949 -24.333 1.00 65.38 92 GLY A CA 1
ATOM 705 C C . GLY A 1 92 ? 24.771 -6.906 -24.428 1.00 65.38 92 GLY A C 1
ATOM 706 O O . GLY A 1 92 ? 25.923 -7.259 -24.699 1.00 65.38 92 GLY A O 1
ATOM 707 N N . SER A 1 93 ? 24.478 -5.634 -24.154 1.00 66.00 93 SER A N 1
ATOM 708 C CA . SER A 1 93 ? 25.455 -4.578 -23.931 1.00 66.00 93 SER A CA 1
ATOM 709 C C . SER A 1 93 ? 26.151 -4.797 -22.584 1.00 66.00 93 SER A C 1
ATOM 711 O O . SER A 1 93 ? 25.548 -5.149 -21.576 1.00 66.00 93 SER A O 1
ATOM 713 N N . ARG A 1 94 ? 27.464 -4.550 -22.526 1.00 66.81 94 ARG A N 1
ATOM 714 C CA . ARG A 1 94 ? 28.220 -4.579 -21.255 1.00 66.81 94 ARG A CA 1
ATOM 715 C C . ARG A 1 94 ? 27.887 -3.397 -20.329 1.00 66.81 94 ARG A C 1
ATOM 717 O O . ARG A 1 94 ? 28.463 -3.298 -19.250 1.00 66.81 94 ARG A O 1
ATOM 724 N N . ILE A 1 95 ? 27.017 -2.488 -20.772 1.00 78.25 95 ILE A N 1
ATOM 725 C CA . ILE A 1 95 ? 26.628 -1.261 -20.079 1.00 78.25 95 ILE A CA 1
ATOM 726 C C . ILE A 1 95 ? 25.095 -1.191 -20.112 1.00 78.25 95 ILE A C 1
ATOM 728 O O . ILE A 1 95 ? 24.547 -1.059 -21.210 1.00 78.25 95 ILE A O 1
ATOM 732 N N . PRO A 1 96 ? 24.413 -1.300 -18.958 1.00 72.56 96 PRO A N 1
ATOM 733 C CA . PRO A 1 96 ? 22.958 -1.212 -18.902 1.00 72.56 96 PRO A CA 1
ATOM 734 C C . PRO A 1 96 ? 22.476 0.202 -19.223 1.00 72.56 96 PRO A C 1
ATOM 736 O O . PRO A 1 96 ? 23.044 1.181 -18.726 1.00 72.56 96 PRO A O 1
ATOM 739 N N . ASP A 1 97 ? 21.405 0.312 -20.009 1.00 81.12 97 ASP A N 1
ATOM 740 C CA . ASP A 1 97 ? 20.748 1.598 -20.241 1.00 81.12 97 ASP A CA 1
ATOM 741 C C . ASP A 1 97 ? 19.849 1.951 -19.049 1.00 81.12 97 ASP A C 1
ATOM 743 O O . ASP A 1 97 ? 18.675 1.577 -18.968 1.00 81.12 97 ASP A O 1
ATOM 747 N N . LEU A 1 98 ? 20.419 2.716 -18.115 1.00 81.88 98 LEU A N 1
ATOM 748 C CA . LEU A 1 98 ? 19.737 3.182 -16.908 1.00 81.88 98 LEU A CA 1
ATOM 749 C C . LEU A 1 98 ? 18.583 4.152 -17.196 1.00 81.88 98 LEU A C 1
ATOM 751 O O . LEU A 1 98 ? 17.793 4.422 -16.293 1.00 81.88 98 LEU A O 1
ATOM 755 N N . SER A 1 99 ? 18.483 4.696 -18.411 1.00 82.62 99 SER A N 1
ATOM 756 C CA . SER A 1 99 ? 17.388 5.582 -18.815 1.00 82.62 99 SER A CA 1
ATOM 757 C C . SER A 1 99 ? 16.208 4.826 -19.428 1.00 82.62 99 SER A C 1
ATOM 759 O O . SER A 1 99 ? 15.116 5.384 -19.556 1.00 82.62 99 SER A O 1
ATOM 761 N N . SER A 1 100 ? 16.390 3.542 -19.750 1.00 82.62 100 SER A N 1
ATOM 762 C CA . SER A 1 100 ? 15.368 2.746 -20.416 1.00 82.62 100 SER A CA 1
ATOM 763 C C . SER A 1 100 ? 14.118 2.555 -19.550 1.00 82.62 100 SER A C 1
ATOM 765 O O . SER A 1 100 ? 14.164 2.413 -18.320 1.00 82.62 100 SER A O 1
ATOM 767 N N . ALA A 1 101 ? 12.962 2.487 -20.213 1.00 84.56 101 ALA A N 1
ATOM 768 C CA . ALA A 1 101 ? 11.698 2.158 -19.559 1.00 84.56 101 ALA A CA 1
ATOM 769 C C . ALA A 1 101 ? 11.715 0.741 -18.956 1.00 84.56 101 ALA A C 1
ATOM 771 O O . ALA A 1 101 ? 11.052 0.495 -17.952 1.00 84.56 101 ALA A O 1
ATOM 772 N N . ALA A 1 102 ? 12.495 -0.182 -19.529 1.00 82.62 102 ALA A N 1
ATOM 773 C CA . ALA A 1 102 ? 12.645 -1.539 -19.013 1.00 82.62 102 ALA A CA 1
ATOM 774 C C . ALA A 1 102 ? 13.320 -1.546 -17.630 1.00 82.62 102 ALA A C 1
ATOM 776 O O . ALA A 1 102 ? 12.851 -2.234 -16.719 1.00 82.62 102 ALA A O 1
ATOM 777 N N . TYR A 1 103 ? 14.358 -0.725 -17.451 1.00 80.88 103 TYR A N 1
ATOM 778 C CA . TYR A 1 103 ? 15.096 -0.602 -16.194 1.00 80.88 103 TYR A CA 1
ATOM 779 C C . TYR A 1 103 ? 14.313 0.162 -15.106 1.00 80.88 103 TYR A C 1
ATOM 781 O O . TYR A 1 103 ? 14.390 -0.163 -13.914 1.00 80.88 103 TYR A O 1
ATOM 789 N N . ASN A 1 104 ? 13.502 1.144 -15.516 1.00 82.88 104 ASN A N 1
ATOM 790 C CA . ASN A 1 104 ? 12.742 2.031 -14.624 1.00 82.88 104 ASN A CA 1
ATOM 791 C C . ASN A 1 104 ? 11.255 1.672 -14.478 1.00 82.88 104 ASN A C 1
ATOM 793 O O . ASN A 1 104 ? 10.484 2.458 -13.937 1.00 82.88 104 ASN A O 1
ATOM 797 N N . ARG A 1 105 ? 10.837 0.478 -14.916 1.00 86.69 105 ARG A N 1
ATOM 798 C CA . ARG A 1 105 ? 9.422 0.055 -14.895 1.00 86.69 105 ARG A CA 1
ATOM 799 C C . ARG A 1 105 ? 8.791 -0.063 -13.502 1.00 86.69 105 ARG A C 1
ATOM 801 O O . ARG A 1 105 ? 7.572 -0.144 -13.401 1.00 86.69 105 ARG A O 1
ATOM 808 N N . PHE A 1 106 ? 9.599 -0.153 -12.445 1.00 89.12 106 PHE A N 1
ATOM 809 C CA . PHE A 1 106 ? 9.121 -0.282 -11.068 1.00 89.12 106 PHE A CA 1
ATOM 810 C C . PHE A 1 106 ? 9.183 1.060 -10.351 1.00 89.12 106 PHE A C 1
ATOM 812 O O . PHE A 1 106 ? 10.223 1.723 -10.383 1.00 89.12 106 PHE A O 1
ATOM 819 N N . SER A 1 107 ? 8.104 1.410 -9.650 1.00 87.31 107 SER A N 1
ATOM 820 C CA . SER A 1 107 ? 8.057 2.618 -8.831 1.00 87.31 107 SER A CA 1
ATOM 821 C C . SER A 1 107 ? 9.162 2.615 -7.766 1.00 87.31 107 SER A C 1
ATOM 823 O O . SER A 1 107 ? 9.467 1.570 -7.175 1.00 87.31 107 SER A O 1
ATOM 825 N N . PRO A 1 108 ? 9.780 3.770 -7.490 1.00 88.06 108 PRO A N 1
ATOM 826 C CA . PRO A 1 108 ? 10.768 3.884 -6.431 1.00 88.06 108 PRO A CA 1
ATOM 827 C C . PRO A 1 108 ? 10.136 3.649 -5.053 1.00 88.06 108 PRO A C 1
ATOM 829 O O . PRO A 1 108 ? 8.930 3.804 -4.854 1.00 88.06 108 PRO A O 1
ATOM 832 N N . ILE A 1 109 ? 10.970 3.273 -4.079 1.00 90.00 109 ILE A N 1
ATOM 833 C CA . ILE A 1 109 ? 10.496 2.854 -2.753 1.00 90.00 109 ILE A CA 1
ATOM 834 C C . ILE A 1 109 ? 9.659 3.925 -2.049 1.00 90.00 109 ILE A C 1
ATOM 836 O O . ILE A 1 109 ? 8.673 3.586 -1.404 1.00 90.00 109 ILE A O 1
ATOM 840 N N . TYR A 1 110 ? 9.993 5.207 -2.215 1.00 87.69 110 TYR A N 1
ATOM 841 C CA . TYR A 1 110 ? 9.263 6.303 -1.576 1.00 87.69 110 TYR A CA 1
ATOM 842 C C . TYR A 1 110 ? 7.831 6.470 -2.113 1.00 87.69 110 TYR A C 1
ATOM 844 O O . TYR A 1 110 ? 7.008 7.083 -1.444 1.00 87.69 110 TYR A O 1
ATOM 852 N N . GLU A 1 111 ? 7.513 5.937 -3.299 1.00 89.12 111 GLU A N 1
ATOM 853 C CA . GLU A 1 111 ? 6.141 5.927 -3.827 1.00 89.12 111 GLU A CA 1
ATOM 854 C C . GLU A 1 111 ? 5.353 4.728 -3.311 1.00 89.12 111 GLU A C 1
ATOM 856 O O . GLU A 1 111 ? 4.167 4.844 -3.012 1.00 89.12 111 GLU A O 1
ATOM 861 N N . MET A 1 112 ? 6.023 3.580 -3.181 1.00 91.31 112 MET A N 1
ATOM 862 C CA . MET A 1 112 ? 5.414 2.342 -2.692 1.00 91.31 112 MET A CA 1
ATOM 863 C C . MET A 1 112 ? 5.211 2.343 -1.173 1.00 91.31 112 MET A C 1
ATOM 865 O O . MET A 1 112 ? 4.225 1.804 -0.678 1.00 91.31 112 MET A O 1
ATOM 869 N N . PHE A 1 113 ? 6.131 2.962 -0.434 1.00 93.31 113 PHE A N 1
ATOM 870 C CA . PHE A 1 113 ? 6.150 3.028 1.027 1.00 93.31 113 PHE A CA 1
ATOM 871 C C . PHE A 1 113 ? 6.375 4.477 1.486 1.00 93.31 113 PHE A C 1
ATOM 873 O O . PHE A 1 113 ? 7.415 4.802 2.062 1.00 93.31 113 PHE A O 1
ATOM 880 N N . PRO A 1 114 ? 5.410 5.376 1.237 1.00 92.31 114 PRO A N 1
ATOM 881 C CA . PRO A 1 114 ? 5.594 6.813 1.442 1.00 92.31 114 PRO A CA 1
ATOM 882 C C . PRO A 1 114 ? 5.616 7.230 2.920 1.00 92.31 114 PRO A C 1
ATOM 884 O O . PRO A 1 114 ? 6.094 8.311 3.252 1.00 92.31 114 PRO A O 1
ATOM 887 N N . SER A 1 115 ? 5.076 6.404 3.823 1.00 94.88 115 SER A N 1
ATOM 888 C CA . SER A 1 115 ? 5.045 6.680 5.263 1.00 94.88 115 SER A CA 1
ATOM 889 C C . SER A 1 115 ? 4.941 5.382 6.062 1.00 94.88 115 SER A C 1
ATOM 891 O O . SER A 1 115 ? 3.875 4.774 6.135 1.00 94.88 115 SER A O 1
ATOM 893 N N . LEU A 1 116 ? 6.044 4.971 6.697 1.00 94.19 116 LEU A N 1
ATOM 894 C CA . LEU A 1 116 ? 6.092 3.759 7.526 1.00 94.19 116 LEU A CA 1
ATOM 895 C C . LEU A 1 116 ? 5.095 3.820 8.692 1.00 94.19 116 LEU A C 1
ATOM 897 O O . LEU A 1 116 ? 4.358 2.868 8.926 1.00 94.19 116 LEU A O 1
ATOM 901 N N . ALA A 1 117 ? 5.039 4.950 9.398 1.00 93.06 117 ALA A N 1
ATOM 902 C CA . ALA A 1 117 ? 4.140 5.110 10.539 1.00 93.06 117 ALA A CA 1
ATOM 903 C C . ALA A 1 117 ? 2.663 5.013 10.125 1.00 93.06 117 ALA A C 1
ATOM 905 O O . ALA A 1 117 ? 1.885 4.322 10.776 1.00 93.06 117 ALA A O 1
ATOM 906 N N . LEU A 1 118 ? 2.282 5.649 9.008 1.00 95.44 118 LEU A N 1
ATOM 907 C CA . LEU A 1 118 ? 0.904 5.579 8.522 1.00 95.44 118 LEU A CA 1
ATOM 908 C C . LEU A 1 118 ? 0.536 4.151 8.094 1.00 95.44 118 LEU A C 1
ATOM 910 O O . LEU A 1 118 ? -0.553 3.693 8.427 1.00 95.44 118 LEU A O 1
ATOM 914 N N . LEU A 1 119 ? 1.449 3.422 7.437 1.00 95.12 119 LEU A N 1
ATOM 915 C CA . LEU A 1 119 ? 1.245 2.005 7.107 1.00 95.12 119 LEU A CA 1
ATOM 916 C C . LEU A 1 119 ? 0.941 1.166 8.348 1.00 95.12 119 LEU A C 1
ATOM 918 O O . LEU A 1 119 ? 0.002 0.371 8.333 1.00 95.12 119 LEU A O 1
ATOM 922 N N . VAL A 1 120 ? 1.726 1.352 9.412 1.00 93.44 120 VAL A N 1
ATOM 923 C CA . VAL A 1 120 ? 1.571 0.610 10.667 1.00 93.44 120 VAL A CA 1
ATOM 924 C C . VAL A 1 120 ? 0.229 0.924 11.324 1.00 93.44 120 VAL A C 1
ATOM 926 O O . VAL A 1 120 ? -0.490 -0.004 11.686 1.00 93.44 120 VAL A O 1
ATOM 929 N N . TYR A 1 121 ? -0.154 2.199 11.424 1.00 92.81 121 TYR A N 1
ATOM 930 C CA . TYR A 1 121 ? -1.429 2.583 12.037 1.00 92.81 121 TYR A CA 1
ATOM 931 C C . TYR A 1 121 ? -2.638 2.129 11.215 1.00 92.81 121 TYR A C 1
ATOM 933 O O . TYR A 1 121 ? -3.579 1.557 11.763 1.00 92.81 121 TYR A O 1
ATOM 941 N N . MET A 1 122 ? -2.593 2.279 9.890 1.00 94.81 122 MET A N 1
ATOM 942 C CA . MET A 1 122 ? -3.637 1.752 9.011 1.00 94.81 122 MET A CA 1
ATOM 943 C C . MET A 1 122 ? -3.762 0.231 9.134 1.00 94.81 122 MET A C 1
ATOM 945 O O . MET A 1 122 ? -4.872 -0.282 9.236 1.00 94.81 122 MET A O 1
ATOM 949 N N . ALA A 1 123 ? -2.639 -0.494 9.174 1.00 93.75 123 ALA A N 1
ATOM 950 C CA . ALA A 1 123 ? -2.646 -1.948 9.317 1.00 93.75 123 ALA A CA 1
ATOM 951 C C . ALA A 1 123 ? -3.171 -2.387 10.691 1.00 93.75 123 ALA A C 1
ATOM 953 O O . ALA A 1 123 ? -3.897 -3.374 10.778 1.00 93.75 123 ALA A O 1
ATOM 954 N N . ALA A 1 124 ? -2.841 -1.653 11.757 1.00 91.44 124 ALA A N 1
ATOM 955 C CA . ALA A 1 124 ? -3.362 -1.909 13.095 1.00 91.44 124 ALA A CA 1
ATOM 956 C C . ALA A 1 124 ? -4.885 -1.729 13.151 1.00 91.44 124 ALA A C 1
ATOM 958 O O . ALA A 1 124 ? -5.575 -2.610 13.659 1.00 91.44 124 ALA A O 1
ATOM 959 N N . HIS A 1 125 ? -5.405 -0.644 12.567 1.00 92.62 125 HIS A N 1
ATOM 960 C CA . HIS A 1 125 ? -6.845 -0.423 12.422 1.00 92.62 125 HIS A CA 1
ATOM 961 C C . HIS A 1 125 ? -7.504 -1.562 11.630 1.00 92.62 125 HIS A C 1
ATOM 963 O O . HIS A 1 125 ? -8.394 -2.237 12.133 1.00 92.62 125 HIS A O 1
ATOM 969 N N . LEU A 1 126 ? -7.000 -1.847 10.426 1.00 92.94 126 LEU A N 1
ATOM 970 C CA . LEU A 1 126 ? -7.554 -2.869 9.535 1.00 92.94 126 LEU A CA 1
ATOM 971 C C . LEU A 1 126 ? -7.542 -4.280 10.138 1.00 92.94 126 LEU A C 1
ATOM 973 O O . LEU A 1 126 ? -8.413 -5.077 9.818 1.00 92.94 126 LEU A O 1
ATOM 977 N N . LYS A 1 127 ? -6.592 -4.603 11.023 1.00 90.06 127 LYS A N 1
ATOM 978 C CA . LYS A 1 127 ? -6.539 -5.901 11.719 1.00 90.06 127 LYS A CA 1
ATOM 979 C C . LYS A 1 127 ? -7.737 -6.133 12.651 1.00 90.06 127 LYS A C 1
ATOM 981 O O . LYS A 1 127 ? -7.999 -7.277 13.011 1.00 90.06 127 LYS A O 1
ATOM 986 N N . CYS A 1 128 ? -8.434 -5.069 13.042 1.00 87.62 128 CYS A N 1
ATOM 987 C CA . CYS A 1 128 ? -9.585 -5.118 13.943 1.00 87.62 128 CYS A CA 1
ATOM 988 C C . CYS A 1 128 ? -10.919 -5.196 13.184 1.00 87.62 128 CYS A C 1
ATOM 990 O O . CYS A 1 128 ? -11.966 -5.417 13.788 1.00 87.62 128 CYS A O 1
ATOM 992 N N . GLU A 1 129 ? -10.880 -5.049 11.861 1.00 90.12 129 GLU A N 1
ATOM 993 C CA . GLU A 1 129 ? -12.061 -5.017 11.014 1.00 90.12 129 GLU A CA 1
ATOM 994 C C . GLU A 1 129 ? -12.482 -6.417 10.576 1.00 90.12 129 GLU A C 1
ATOM 996 O O . GLU A 1 129 ? -11.658 -7.250 10.203 1.00 90.12 129 GLU A O 1
ATOM 1001 N N . ALA A 1 130 ? -13.793 -6.661 10.540 1.00 90.44 130 ALA A N 1
ATOM 1002 C CA . ALA A 1 130 ? -14.335 -7.920 10.026 1.00 90.44 130 ALA A CA 1
ATOM 1003 C C . ALA A 1 130 ? -14.146 -8.065 8.505 1.00 90.44 130 ALA A C 1
ATOM 1005 O O . ALA A 1 130 ? -14.088 -9.179 7.991 1.00 90.44 130 ALA A O 1
ATOM 1006 N N . THR A 1 131 ? -14.068 -6.939 7.783 1.00 92.75 131 THR A N 1
ATOM 1007 C CA . THR A 1 131 ? -13.840 -6.898 6.327 1.00 92.75 131 THR A CA 1
ATOM 1008 C C . THR A 1 131 ? -12.757 -5.867 5.972 1.00 92.75 131 THR A C 1
ATOM 1010 O O . THR A 1 131 ? -13.069 -4.781 5.468 1.00 92.75 131 THR A O 1
ATOM 1013 N N . PRO A 1 132 ? -11.474 -6.172 6.253 1.00 94.00 132 PRO A N 1
ATOM 1014 C CA . PRO A 1 132 ? -10.361 -5.245 6.049 1.00 94.00 132 PRO A CA 1
ATOM 1015 C C . PRO A 1 132 ? -10.305 -4.657 4.636 1.00 94.00 132 PRO A C 1
ATOM 1017 O O . PRO A 1 132 ? -10.117 -3.451 4.474 1.00 94.00 132 PRO A O 1
ATOM 1020 N N . SER A 1 133 ? -10.522 -5.472 3.604 1.00 94.56 133 SER A N 1
ATOM 1021 C CA . SER A 1 133 ? -10.477 -5.024 2.208 1.00 94.56 133 SER A CA 1
ATOM 1022 C C . SER A 1 133 ? -11.543 -3.969 1.871 1.00 94.56 133 SER A C 1
ATOM 1024 O O . SER A 1 133 ? -11.276 -2.997 1.153 1.00 94.56 133 SER A O 1
ATOM 1026 N N . VAL A 1 134 ? -12.742 -4.102 2.446 1.00 95.00 134 VAL A N 1
ATOM 1027 C CA . VAL A 1 134 ? -13.852 -3.153 2.275 1.00 95.00 134 VAL A CA 1
ATOM 1028 C C . VAL A 1 134 ? -13.541 -1.832 2.972 1.00 95.00 134 VAL A C 1
ATOM 1030 O O . VAL A 1 134 ? -13.761 -0.767 2.386 1.00 95.00 134 VAL A O 1
ATOM 1033 N N . VAL A 1 135 ? -12.999 -1.881 4.192 1.00 95.94 135 VAL A N 1
ATOM 1034 C CA . VAL A 1 135 ? -12.591 -0.680 4.939 1.00 95.94 135 VAL A CA 1
ATOM 1035 C C . VAL A 1 135 ? -11.420 0.014 4.245 1.00 95.94 135 VAL A C 1
ATOM 1037 O O . VAL A 1 135 ? -11.438 1.236 4.088 1.00 95.94 135 VAL A O 1
ATOM 1040 N N . ALA A 1 136 ? -10.451 -0.745 3.730 1.00 96.75 136 ALA A N 1
ATOM 1041 C CA . ALA A 1 136 ? -9.353 -0.211 2.933 1.00 96.75 136 ALA A CA 1
ATOM 1042 C C . ALA A 1 136 ? -9.871 0.590 1.729 1.00 96.75 136 ALA A C 1
ATOM 1044 O O . ALA A 1 136 ? -9.459 1.730 1.523 1.00 96.75 136 ALA A O 1
ATOM 1045 N N . MET A 1 137 ? -10.838 0.049 0.985 1.00 95.00 137 MET A N 1
ATOM 1046 C CA . MET A 1 137 ? -11.428 0.738 -0.163 1.00 95.00 137 MET A CA 1
ATOM 1047 C C . MET A 1 137 ? -12.265 1.964 0.229 1.00 95.00 137 MET A C 1
ATOM 1049 O O . MET A 1 137 ? -12.094 3.037 -0.345 1.00 95.00 137 MET A O 1
ATOM 1053 N N . ARG A 1 138 ? -13.214 1.805 1.160 1.00 94.75 138 ARG A N 1
ATOM 1054 C CA . ARG A 1 138 ? -14.233 2.831 1.441 1.00 94.75 138 ARG A CA 1
ATOM 1055 C C . ARG A 1 138 ? -13.716 3.975 2.298 1.00 94.75 138 ARG A C 1
ATOM 1057 O O . ARG A 1 138 ? -14.161 5.105 2.121 1.00 94.75 138 ARG A O 1
ATOM 1064 N N . LEU A 1 139 ? -12.809 3.676 3.221 1.00 95.56 139 LEU A N 1
ATOM 1065 C CA . LEU A 1 139 ? -12.225 4.659 4.120 1.00 95.56 139 LEU A CA 1
ATOM 1066 C C . LEU A 1 139 ? -10.841 5.053 3.612 1.00 95.56 139 LEU A C 1
ATOM 1068 O O . LEU A 1 139 ? -10.610 6.201 3.233 1.00 95.56 139 LEU A O 1
ATOM 1072 N N . TRP A 1 140 ? -9.916 4.098 3.572 1.00 97.44 140 TRP A N 1
ATOM 1073 C CA . TRP A 1 140 ? -8.507 4.444 3.460 1.00 97.44 140 TRP A CA 1
ATOM 1074 C C . TRP A 1 140 ? -8.099 4.977 2.090 1.00 97.44 140 TRP A C 1
ATOM 1076 O O . TRP A 1 140 ? -7.384 5.970 2.054 1.00 97.44 140 TRP A O 1
ATOM 1086 N N . VAL A 1 141 ? -8.581 4.416 0.975 1.00 97.00 141 VAL A N 1
ATOM 1087 C CA . VAL A 1 141 ? -8.304 4.984 -0.363 1.00 97.00 141 VAL A CA 1
ATOM 1088 C C . VAL A 1 141 ? -8.842 6.410 -0.473 1.00 97.00 141 VAL A C 1
ATOM 1090 O O . VAL A 1 141 ? -8.162 7.291 -0.995 1.00 97.00 141 VAL A O 1
ATOM 1093 N N . VAL A 1 142 ? -10.042 6.656 0.057 1.00 95.12 142 VAL A N 1
ATOM 1094 C CA . VAL A 1 142 ? -10.698 7.968 -0.011 1.00 95.12 142 VAL A CA 1
ATOM 1095 C C . VAL A 1 142 ? -9.944 9.014 0.810 1.00 95.12 142 VAL A C 1
ATOM 1097 O O . VAL A 1 142 ? -9.795 10.143 0.349 1.00 95.12 142 VAL A O 1
ATOM 1100 N N . HIS A 1 143 ? -9.452 8.650 1.996 1.00 96.12 143 HIS A N 1
ATOM 1101 C CA . HIS A 1 143 ? -8.690 9.555 2.858 1.00 96.12 143 HIS A CA 1
ATOM 1102 C C . HIS A 1 143 ? -7.229 9.713 2.424 1.00 96.12 143 HIS A C 1
ATOM 1104 O O . HIS A 1 143 ? -6.685 10.811 2.511 1.00 96.12 143 HIS A O 1
ATOM 1110 N N . ALA A 1 144 ? -6.596 8.652 1.920 1.00 96.44 144 ALA A N 1
ATOM 1111 C CA . ALA A 1 144 ? -5.246 8.715 1.370 1.00 96.44 144 ALA A CA 1
ATOM 1112 C C . ALA A 1 144 ? -5.188 9.575 0.100 1.00 96.44 144 ALA A C 1
ATOM 1114 O O . ALA A 1 144 ? -4.163 10.195 -0.171 1.00 96.44 144 ALA A O 1
ATOM 1115 N N . PHE A 1 145 ? -6.278 9.667 -0.663 1.00 95.19 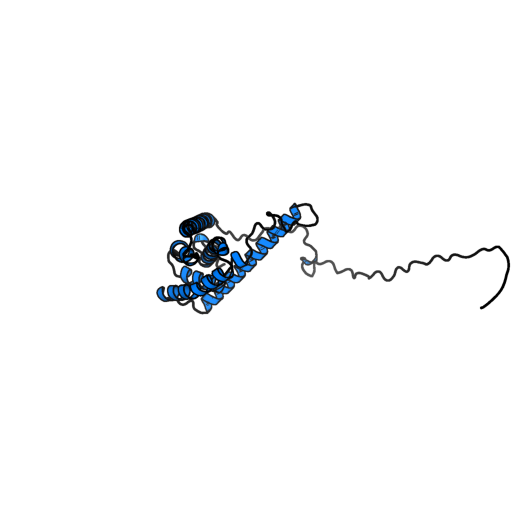145 PHE A N 1
ATOM 1116 C CA . PHE A 1 145 ? -6.358 10.551 -1.821 1.00 95.19 145 PHE A CA 1
ATOM 1117 C C . PHE A 1 145 ? -6.292 12.032 -1.417 1.00 95.19 145 PHE A C 1
ATOM 1119 O O . PHE A 1 145 ? -7.123 12.530 -0.655 1.00 95.19 145 PHE A O 1
ATOM 1126 N N . LEU A 1 146 ? -5.320 12.753 -1.975 1.00 93.25 146 LEU A N 1
ATOM 1127 C CA . LEU A 1 146 ? -5.145 14.182 -1.753 1.00 93.25 146 LEU A CA 1
ATOM 1128 C C . LEU A 1 146 ? -5.997 14.971 -2.754 1.00 93.25 146 LEU A C 1
ATOM 1130 O O . LEU A 1 146 ? -5.744 14.963 -3.963 1.00 93.25 146 LEU A O 1
ATOM 1134 N N . ARG A 1 147 ? -7.000 15.678 -2.230 1.00 87.94 147 ARG A N 1
ATOM 1135 C CA . ARG A 1 147 ? -7.816 16.629 -2.997 1.00 87.94 147 ARG A CA 1
ATOM 1136 C C . ARG A 1 147 ? -7.075 17.953 -3.127 1.00 87.94 147 ARG A C 1
ATOM 1138 O O . ARG A 1 147 ? -6.531 18.448 -2.143 1.00 87.94 147 ARG A O 1
ATOM 1145 N N . THR A 1 148 ? -7.091 18.546 -4.313 1.00 78.12 148 THR A N 1
ATOM 1146 C CA . THR A 1 148 ? -6.464 19.851 -4.565 1.00 78.12 148 THR A CA 1
ATOM 1147 C C . THR A 1 148 ? -7.458 21.009 -4.440 1.00 78.12 148 THR A C 1
ATOM 1149 O O . THR A 1 148 ? -7.059 22.164 -4.578 1.00 78.12 148 THR A O 1
ATOM 1152 N N . ASN A 1 149 ? -8.740 20.728 -4.140 1.00 66.69 149 ASN A N 1
ATOM 1153 C CA . ASN A 1 149 ? -9.838 21.689 -3.898 1.00 66.69 149 ASN A CA 1
ATOM 1154 C C . ASN A 1 149 ? -10.085 22.708 -5.031 1.00 66.69 149 ASN A C 1
ATOM 1156 O O . ASN A 1 149 ? -10.891 23.622 -4.876 1.00 66.69 149 ASN A O 1
ATOM 1160 N N . THR A 1 150 ? -9.408 22.558 -6.167 1.00 62.22 150 THR A N 1
ATOM 1161 C CA . THR A 1 150 ? -9.347 23.554 -7.247 1.00 62.22 150 THR A CA 1
ATOM 1162 C C . THR A 1 150 ? -9.562 22.946 -8.631 1.00 62.22 150 THR A C 1
ATOM 1164 O O . THR A 1 150 ? -9.710 23.687 -9.598 1.00 62.22 150 THR A O 1
ATOM 1167 N N . ASP A 1 151 ? -9.629 21.616 -8.741 1.00 62.12 151 ASP A N 1
ATOM 1168 C CA . ASP A 1 151 ? -9.642 20.919 -10.023 1.00 62.12 151 ASP A CA 1
ATOM 1169 C C . ASP A 1 151 ? -10.937 20.115 -10.213 1.00 62.12 151 ASP A C 1
ATOM 1171 O O . ASP A 1 151 ? -11.266 19.226 -9.422 1.00 62.12 151 ASP A O 1
ATOM 1175 N N . ALA A 1 152 ? -11.660 20.385 -11.305 1.00 68.69 152 ALA A N 1
ATOM 1176 C CA . ALA A 1 152 ? -12.814 19.583 -11.722 1.00 68.69 152 ALA A CA 1
ATOM 1177 C C . ALA A 1 152 ? -12.432 18.105 -11.968 1.00 68.69 152 ALA A C 1
ATOM 1179 O O . ALA A 1 152 ? -13.291 17.222 -11.944 1.00 68.69 152 ALA A O 1
ATOM 1180 N N . ASN A 1 153 ? -11.137 17.823 -12.146 1.00 81.50 153 ASN A N 1
ATOM 1181 C CA . ASN A 1 153 ? -10.598 16.485 -12.358 1.00 81.50 153 ASN A CA 1
ATOM 1182 C C . ASN A 1 153 ? -10.348 15.674 -11.075 1.00 81.50 153 ASN A C 1
ATOM 1184 O O . ASN A 1 153 ? -10.045 14.485 -11.185 1.00 81.50 153 ASN A O 1
ATOM 1188 N N . ASP A 1 154 ? -10.488 16.244 -9.870 1.00 86.56 154 ASP A N 1
ATOM 1189 C CA . ASP A 1 154 ? -10.286 15.497 -8.613 1.00 86.56 154 ASP A CA 1
ATOM 1190 C C . ASP A 1 154 ? -11.235 14.292 -8.510 1.00 86.56 154 ASP A C 1
ATOM 1192 O O . ASP A 1 154 ? -10.828 13.203 -8.102 1.00 86.56 154 ASP A O 1
ATOM 1196 N N . GLY A 1 155 ? -12.488 14.459 -8.949 1.00 87.56 155 GLY A N 1
ATOM 1197 C CA . GLY A 1 155 ? -13.466 13.371 -8.988 1.00 87.56 155 GLY A CA 1
ATOM 1198 C C . GLY A 1 155 ? -13.073 12.251 -9.957 1.00 87.56 155 GLY A C 1
ATOM 1199 O O . GLY A 1 155 ? -13.198 11.073 -9.619 1.00 87.56 155 GLY A O 1
ATOM 1200 N N . ALA A 1 156 ? -12.548 12.604 -11.135 1.00 89.56 156 ALA A N 1
ATOM 1201 C CA . ALA A 1 156 ? -12.063 11.635 -12.117 1.00 89.56 156 ALA A CA 1
ATOM 1202 C C . ALA A 1 156 ? -10.823 10.886 -11.600 1.00 89.56 156 ALA A C 1
ATOM 1204 O O . ALA A 1 156 ? -10.798 9.659 -11.615 1.00 89.56 156 ALA A O 1
ATOM 1205 N N . ARG A 1 157 ? -9.847 11.602 -11.027 1.00 91.38 157 ARG A N 1
ATOM 1206 C CA . ARG A 1 157 ? -8.654 11.005 -10.405 1.00 91.38 157 ARG A CA 1
ATOM 1207 C C . ARG A 1 157 ? -9.001 10.066 -9.254 1.00 91.38 157 ARG A C 1
ATOM 1209 O O . ARG A 1 157 ? -8.418 8.987 -9.161 1.00 91.38 157 ARG A O 1
ATOM 1216 N N . LEU A 1 158 ? -9.938 10.445 -8.385 1.00 93.31 158 LEU A N 1
ATOM 1217 C CA . LEU A 1 158 ? -10.387 9.574 -7.299 1.00 93.31 158 LEU A CA 1
ATOM 1218 C C . LEU A 1 158 ? -11.059 8.310 -7.852 1.00 93.31 158 LEU A C 1
ATOM 1220 O O . LEU A 1 158 ? -10.793 7.210 -7.370 1.00 93.31 158 LEU A O 1
ATOM 1224 N N . LYS A 1 159 ? -11.888 8.446 -8.894 1.00 92.88 159 LYS A N 1
ATOM 1225 C CA . LYS A 1 159 ? -12.499 7.302 -9.583 1.00 92.88 159 LYS A CA 1
ATOM 1226 C C . LYS A 1 159 ? -11.440 6.370 -10.182 1.00 92.88 159 LYS A C 1
ATOM 1228 O O . LYS A 1 159 ? -11.554 5.153 -10.023 1.00 92.88 159 LYS A O 1
ATOM 1233 N N . ASP A 1 160 ? -10.410 6.916 -10.821 1.00 93.69 160 ASP A N 1
ATOM 1234 C CA . ASP A 1 160 ? -9.304 6.132 -11.379 1.00 93.69 160 ASP A CA 1
ATOM 1235 C C . ASP A 1 160 ? -8.526 5.416 -10.269 1.00 93.69 160 ASP A C 1
ATOM 1237 O O . ASP A 1 160 ? -8.314 4.208 -10.348 1.00 93.69 160 ASP A O 1
ATOM 1241 N N . THR A 1 161 ? -8.217 6.124 -9.178 1.00 94.94 161 THR A N 1
ATOM 1242 C CA . THR A 1 161 ? -7.553 5.575 -7.981 1.00 94.94 161 THR A CA 1
ATOM 1243 C C . THR A 1 161 ? -8.330 4.375 -7.423 1.00 94.94 161 THR A C 1
ATOM 1245 O O . THR A 1 161 ? -7.769 3.301 -7.203 1.00 94.94 161 THR A O 1
ATOM 1248 N N . LEU A 1 162 ? -9.649 4.520 -7.250 1.00 95.38 162 LEU A N 1
ATOM 1249 C CA . LEU A 1 162 ? -10.535 3.449 -6.780 1.00 95.38 162 LEU A CA 1
ATOM 1250 C C . LEU A 1 162 ? -10.594 2.267 -7.756 1.00 95.38 162 LEU A C 1
ATOM 1252 O O . LEU A 1 162 ? -10.650 1.112 -7.329 1.00 95.38 162 LEU A O 1
ATOM 1256 N N . THR A 1 163 ? -10.572 2.543 -9.060 1.00 96.50 163 THR A N 1
ATOM 1257 C CA . THR A 1 163 ? -10.593 1.520 -10.114 1.00 96.50 163 THR A CA 1
ATOM 1258 C C . THR A 1 163 ? -9.300 0.707 -10.117 1.00 96.50 163 THR A C 1
ATOM 1260 O O . THR A 1 163 ? -9.350 -0.526 -10.144 1.00 96.50 163 THR A O 1
ATOM 1263 N N . VAL A 1 164 ? -8.147 1.374 -10.028 1.00 95.69 164 VAL A N 1
ATOM 1264 C CA . VAL A 1 164 ? -6.833 0.726 -9.926 1.00 95.69 164 VAL A CA 1
ATOM 1265 C C . VAL A 1 164 ? -6.766 -0.126 -8.663 1.00 95.69 164 VAL A C 1
ATOM 1267 O O . VAL A 1 164 ? -6.453 -1.312 -8.751 1.00 95.69 164 VAL A O 1
ATOM 1270 N N . PHE A 1 165 ? -7.147 0.428 -7.508 1.00 96.44 165 PHE A N 1
ATOM 1271 C CA . PHE A 1 165 ? -7.147 -0.312 -6.246 1.00 96.44 165 PHE A CA 1
ATOM 1272 C C . PHE A 1 165 ? -8.053 -1.551 -6.303 1.00 96.44 165 PHE A C 1
ATOM 1274 O O . PHE A 1 165 ? -7.628 -2.647 -5.949 1.00 96.44 165 PHE A O 1
ATOM 1281 N N . SER A 1 166 ? -9.273 -1.409 -6.830 1.00 94.81 166 SER A N 1
ATOM 1282 C CA . SER A 1 166 ? -10.214 -2.523 -7.018 1.00 94.81 166 SER A CA 1
ATOM 1283 C C . SER A 1 166 ? -9.652 -3.616 -7.926 1.00 94.81 166 SER A C 1
ATOM 1285 O O . SER A 1 166 ? -9.851 -4.803 -7.677 1.00 94.81 166 SER A O 1
ATOM 1287 N N . THR A 1 167 ? -8.968 -3.222 -8.999 1.00 94.94 167 THR A N 1
ATOM 1288 C CA . THR A 1 167 ? -8.367 -4.152 -9.960 1.00 94.94 167 THR A CA 1
ATOM 1289 C C . T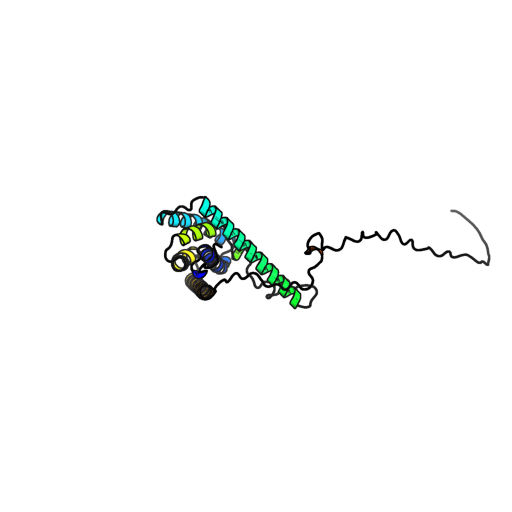HR A 1 167 ? -7.205 -4.910 -9.329 1.00 94.94 167 THR A C 1
ATOM 1291 O O . THR A 1 167 ? -7.122 -6.129 -9.472 1.00 94.94 167 THR A O 1
ATOM 1294 N N . LEU A 1 168 ? -6.350 -4.216 -8.574 1.00 92.56 168 LEU A N 1
ATOM 1295 C CA . LEU A 1 168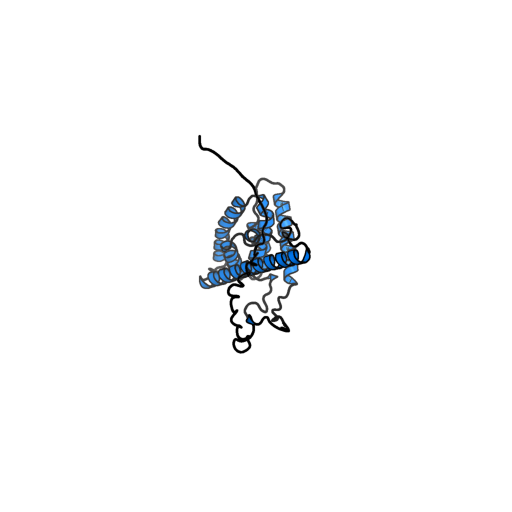 ? -5.266 -4.840 -7.820 1.00 92.56 168 LEU A CA 1
ATOM 1296 C C . LEU A 1 168 ? -5.806 -5.805 -6.769 1.00 92.56 168 LEU A C 1
ATOM 1298 O O . LEU A 1 168 ? -5.342 -6.936 -6.708 1.00 92.56 168 LEU A O 1
ATOM 1302 N N . LEU A 1 169 ? -6.825 -5.410 -6.009 1.00 92.31 169 LEU A N 1
ATOM 1303 C CA . LEU A 1 169 ? -7.432 -6.268 -4.994 1.00 92.31 169 LEU A CA 1
ATOM 1304 C C . LEU A 1 169 ? -8.023 -7.550 -5.605 1.00 92.31 169 LEU A C 1
ATOM 1306 O O . LEU A 1 169 ? -7.789 -8.639 -5.089 1.00 92.31 169 LEU A O 1
ATOM 1310 N N . LYS A 1 170 ? -8.716 -7.438 -6.748 1.00 91.31 170 LYS A N 1
ATOM 1311 C CA . LYS A 1 170 ? -9.204 -8.599 -7.516 1.00 91.31 170 LYS A CA 1
ATOM 1312 C C . LYS A 1 170 ? -8.074 -9.489 -8.025 1.00 91.31 170 LYS A C 1
ATOM 1314 O O . LYS A 1 170 ? -8.244 -10.696 -8.100 1.00 91.31 170 LYS A O 1
ATOM 1319 N N . CYS A 1 171 ? -6.946 -8.908 -8.423 1.00 89.62 171 CYS A N 1
ATOM 1320 C CA . CYS A 1 171 ? -5.785 -9.683 -8.844 1.00 89.62 171 CYS A CA 1
ATOM 1321 C C . CYS A 1 171 ? -5.203 -10.448 -7.649 1.00 89.62 171 CYS A C 1
ATOM 1323 O O . CYS A 1 171 ? -5.060 -11.667 -7.694 1.00 89.62 171 CYS A O 1
ATOM 1325 N N . VAL A 1 172 ? -4.954 -9.744 -6.546 1.00 86.69 172 VAL A N 1
ATOM 1326 C CA . VAL A 1 172 ? -4.356 -10.293 -5.327 1.00 86.69 172 VAL A CA 1
ATOM 1327 C C . VAL A 1 172 ? -5.223 -11.392 -4.706 1.00 86.69 172 VAL A C 1
ATOM 1329 O O . VAL A 1 172 ? -4.671 -12.387 -4.248 1.00 86.69 172 VAL A O 1
ATOM 1332 N N . SER A 1 173 ? -6.555 -11.295 -4.771 1.00 85.56 173 SER A N 1
ATOM 1333 C CA . SER A 1 173 ? -7.454 -12.347 -4.264 1.00 85.56 173 SER A CA 1
ATOM 1334 C C . SER A 1 173 ? -7.386 -13.663 -5.044 1.00 85.56 173 SER A C 1
ATOM 1336 O O . SER A 1 173 ? -7.798 -14.708 -4.543 1.00 85.56 173 SER A O 1
ATOM 1338 N N . THR A 1 174 ? -6.843 -13.646 -6.265 1.00 85.00 174 THR A N 1
ATOM 1339 C CA . THR A 1 174 ? -6.599 -14.867 -7.051 1.00 85.00 174 THR A CA 1
ATOM 1340 C C . THR A 1 174 ? -5.230 -15.491 -6.781 1.00 85.00 174 THR A C 1
ATOM 1342 O O . THR A 1 174 ? -4.973 -16.621 -7.201 1.00 85.00 174 THR A O 1
ATOM 1345 N N . VAL A 1 175 ? -4.348 -14.787 -6.067 1.00 76.69 175 VAL A N 1
ATOM 1346 C CA . VAL A 1 175 ? -2.985 -15.238 -5.783 1.00 76.69 175 VAL A CA 1
ATOM 1347 C C . VAL A 1 175 ? -2.964 -16.020 -4.475 1.00 76.69 175 VAL A C 1
ATOM 1349 O O . VAL A 1 175 ? -3.254 -15.488 -3.408 1.00 76.69 175 VAL A O 1
ATOM 1352 N N . LYS A 1 176 ? -2.537 -17.283 -4.540 1.00 68.19 176 LYS A N 1
ATOM 1353 C CA . LYS A 1 176 ? -2.173 -18.069 -3.355 1.00 68.19 176 LYS A CA 1
ATOM 1354 C C . LY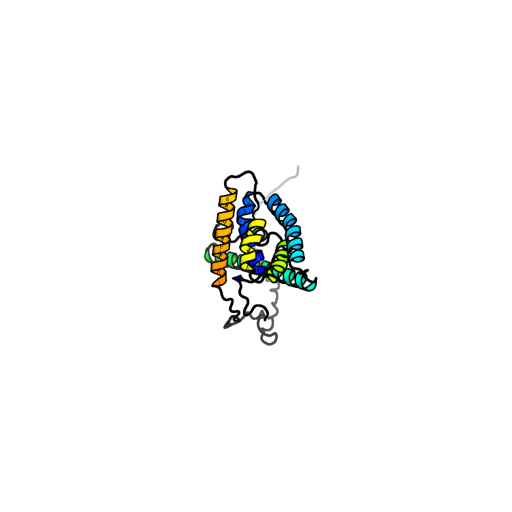S A 1 176 ? -0.656 -18.117 -3.227 1.00 68.19 176 LYS A C 1
ATOM 1356 O O . LYS A 1 176 ? 0.023 -18.629 -4.116 1.00 68.19 176 LYS A O 1
ATOM 1361 N N . LEU A 1 177 ? -0.118 -17.601 -2.123 1.00 64.44 177 LEU A N 1
ATOM 1362 C CA . LEU A 1 177 ? 1.305 -17.731 -1.813 1.00 64.44 177 LEU A CA 1
ATOM 1363 C C . LEU A 1 177 ? 1.582 -19.128 -1.264 1.00 64.44 177 LEU A C 1
ATOM 1365 O O . LEU A 1 177 ? 1.313 -19.421 -0.106 1.00 64.44 177 LEU A O 1
ATOM 1369 N N . THR A 1 178 ? 2.163 -19.994 -2.088 1.00 60.91 178 THR A N 1
ATOM 1370 C CA . THR A 1 178 ? 2.708 -21.270 -1.619 1.00 60.91 178 THR A CA 1
ATOM 1371 C C . THR A 1 178 ? 4.207 -21.131 -1.403 1.00 60.91 178 THR A C 1
ATOM 1373 O O . THR A 1 178 ? 4.978 -21.053 -2.362 1.00 60.91 178 THR A O 1
ATOM 1376 N N . PHE A 1 179 ? 4.637 -21.127 -0.144 1.00 58.06 179 PHE A N 1
ATOM 1377 C CA . PHE A 1 179 ? 6.055 -21.135 0.202 1.00 58.06 179 PHE A CA 1
ATOM 1378 C C . PHE A 1 179 ? 6.606 -22.559 0.113 1.00 58.06 179 PHE A C 1
ATOM 1380 O O . PHE A 1 179 ? 6.681 -23.287 1.098 1.00 58.06 179 PHE A O 1
ATOM 1387 N N . ALA A 1 180 ? 7.005 -22.967 -1.088 1.00 56.28 180 ALA A N 1
ATOM 1388 C CA . ALA A 1 180 ? 7.808 -24.168 -1.270 1.00 56.28 180 ALA A CA 1
ATOM 1389 C C . ALA A 1 180 ? 9.292 -23.795 -1.201 1.00 56.28 180 ALA A C 1
ATOM 1391 O O . ALA A 1 180 ? 9.736 -22.876 -1.892 1.00 56.28 180 ALA A O 1
ATOM 1392 N N . ALA A 1 181 ? 10.073 -24.522 -0.397 1.00 59.00 181 ALA A N 1
ATOM 1393 C CA . ALA A 1 181 ? 11.525 -24.408 -0.464 1.00 59.00 181 ALA A CA 1
ATOM 1394 C C . ALA A 1 181 ? 11.971 -24.677 -1.916 1.00 59.00 181 ALA A C 1
ATOM 1396 O O . ALA A 1 181 ? 11.538 -25.679 -2.503 1.00 59.00 181 ALA A O 1
ATOM 1397 N N . PRO A 1 182 ? 12.796 -23.806 -2.521 1.00 53.72 182 PRO A N 1
ATOM 1398 C CA . PRO A 1 182 ? 13.237 -24.012 -3.888 1.00 53.72 182 PRO A CA 1
ATOM 1399 C C . PRO A 1 182 ? 14.015 -25.326 -3.957 1.00 53.72 182 PRO A C 1
ATOM 1401 O O . PRO A 1 182 ? 14.996 -25.531 -3.242 1.00 53.72 182 PRO A O 1
ATOM 1404 N N . LYS A 1 183 ? 13.569 -26.243 -4.821 1.00 53.41 183 LYS A N 1
ATOM 1405 C CA . LYS A 1 183 ? 14.285 -27.492 -5.099 1.00 53.41 183 LYS A CA 1
ATOM 1406 C C . LYS A 1 183 ? 15.484 -27.177 -5.986 1.00 53.41 183 LYS A C 1
ATOM 1408 O O . LYS A 1 183 ? 15.444 -27.382 -7.196 1.00 53.41 183 LYS A O 1
ATOM 1413 N N . VAL A 1 184 ? 16.544 -26.643 -5.392 1.00 55.53 184 VAL A N 1
ATOM 1414 C CA . VAL A 1 184 ? 17.798 -26.404 -6.105 1.00 55.53 184 VAL A CA 1
ATOM 1415 C C . VAL A 1 184 ? 18.574 -27.717 -6.135 1.00 55.53 184 VAL A C 1
ATOM 1417 O O . VAL A 1 184 ? 19.112 -28.154 -5.120 1.00 55.53 184 VAL A O 1
ATOM 1420 N N . LYS A 1 185 ? 18.642 -28.365 -7.305 1.00 53.38 185 LYS A N 1
ATOM 1421 C CA . LYS A 1 185 ? 19.705 -29.342 -7.567 1.00 53.38 185 LYS A CA 1
ATOM 1422 C C . LYS A 1 185 ? 20.986 -28.544 -7.754 1.00 53.38 185 LYS A C 1
ATOM 1424 O O . LYS A 1 185 ? 21.242 -28.026 -8.836 1.00 53.38 185 LYS A O 1
ATOM 1429 N N . VAL A 1 186 ? 21.749 -28.393 -6.680 1.00 56.03 186 VAL A N 1
ATOM 1430 C CA . VAL A 1 186 ? 23.078 -27.796 -6.751 1.00 56.03 186 VAL A CA 1
ATOM 1431 C C . VAL A 1 186 ? 23.997 -28.837 -7.385 1.00 56.03 186 VAL A C 1
ATOM 1433 O O . VAL A 1 186 ? 24.482 -29.741 -6.712 1.00 56.03 186 VAL A O 1
ATOM 1436 N N . ILE A 1 187 ? 24.152 -28.761 -8.703 1.00 58.00 187 ILE A N 1
ATOM 1437 C CA . ILE A 1 187 ? 25.151 -29.535 -9.437 1.00 58.00 187 ILE A CA 1
ATOM 1438 C C . ILE A 1 187 ? 26.403 -28.650 -9.423 1.00 58.00 187 ILE A C 1
ATOM 1440 O O . ILE A 1 187 ? 26.400 -27.594 -10.046 1.00 58.00 187 ILE A O 1
ATOM 1444 N N . ASP A 1 188 ? 27.391 -29.032 -8.612 1.00 56.00 188 ASP A N 1
ATOM 1445 C CA . ASP A 1 188 ? 28.649 -28.315 -8.340 1.00 56.00 188 ASP A CA 1
ATOM 1446 C C . ASP A 1 188 ? 28.511 -26.902 -7.727 1.00 56.00 188 ASP A C 1
ATOM 1448 O O . ASP A 1 188 ? 28.651 -25.887 -8.416 1.00 56.00 188 ASP A O 1
ATOM 1452 N N . PRO A 1 189 ? 28.291 -26.786 -6.398 1.00 62.81 189 PRO A N 1
ATOM 1453 C CA . PRO A 1 189 ? 28.373 -25.493 -5.731 1.00 62.81 189 PRO A CA 1
ATOM 1454 C C . PRO A 1 189 ? 29.798 -24.926 -5.814 1.00 62.81 189 PRO A C 1
ATOM 1456 O O . PRO A 1 189 ? 30.767 -25.679 -5.673 1.00 62.81 189 PRO A O 1
ATOM 1459 N N . PRO A 1 190 ? 29.963 -23.592 -5.919 1.00 64.81 190 PRO A N 1
ATOM 1460 C CA . PRO A 1 190 ? 31.262 -22.968 -5.714 1.00 64.81 190 PRO A CA 1
ATOM 1461 C C . PRO A 1 190 ? 31.856 -23.413 -4.372 1.00 64.81 190 PRO A C 1
ATOM 1463 O O . PRO A 1 190 ? 31.151 -23.479 -3.364 1.00 64.81 190 PRO A O 1
ATOM 1466 N N . SER A 1 191 ? 33.161 -23.675 -4.338 1.00 68.56 191 SER A N 1
ATOM 1467 C CA . SER A 1 191 ? 33.842 -24.325 -3.208 1.00 68.56 191 SER A CA 1
ATOM 1468 C C . SER A 1 191 ? 33.680 -23.634 -1.848 1.00 68.56 191 SER A C 1
ATOM 1470 O O . SER A 1 191 ? 33.835 -24.265 -0.807 1.00 68.56 191 SER A O 1
ATOM 1472 N N . TYR A 1 192 ? 33.333 -22.348 -1.826 1.00 64.56 192 TYR A N 1
ATOM 1473 C CA . TYR A 1 192 ? 33.038 -21.593 -0.606 1.00 64.56 192 TYR A CA 1
ATOM 1474 C C . TYR A 1 192 ? 31.715 -21.993 0.066 1.00 64.56 192 TYR A C 1
ATOM 1476 O O . TYR A 1 192 ? 31.578 -21.817 1.277 1.00 64.56 192 TYR A O 1
ATOM 1484 N N . PHE A 1 193 ? 30.773 -22.555 -0.695 1.00 65.94 193 PHE A N 1
ATOM 1485 C CA . PHE A 1 193 ? 29.498 -23.078 -0.198 1.00 65.94 193 PHE A CA 1
ATOM 1486 C C . PHE A 1 193 ? 29.589 -24.535 0.267 1.00 65.94 193 PHE A C 1
ATOM 1488 O O . PHE A 1 193 ? 28.654 -25.024 0.896 1.00 65.94 193 PHE A O 1
ATOM 1495 N N . LEU A 1 194 ? 30.713 -25.215 0.015 1.00 71.81 194 LEU A N 1
ATOM 1496 C CA . LEU A 1 194 ? 30.958 -26.543 0.568 1.00 71.81 194 LEU A CA 1
ATOM 1497 C C . LEU A 1 194 ? 31.184 -26.463 2.093 1.00 71.81 194 LEU A C 1
ATOM 1499 O O . LEU A 1 194 ? 31.734 -25.465 2.593 1.00 71.81 194 LEU A O 1
ATOM 1503 N N . PRO A 1 195 ? 30.794 -27.502 2.852 1.00 73.44 195 PRO A N 1
ATOM 1504 C CA . PRO A 1 195 ? 31.218 -27.710 4.233 1.00 73.44 195 PRO A CA 1
ATOM 1505 C C . PRO A 1 195 ? 32.734 -27.539 4.392 1.00 73.44 195 PRO A C 1
ATOM 1507 O O . PRO A 1 195 ? 33.505 -27.855 3.490 1.00 73.44 195 PRO A O 1
ATOM 1510 N N . LYS A 1 196 ? 33.193 -27.012 5.535 1.00 70.12 196 LYS A N 1
ATOM 1511 C CA . LYS A 1 196 ? 34.599 -26.593 5.743 1.00 70.12 196 LYS A CA 1
ATOM 1512 C C . LYS A 1 196 ? 35.623 -27.715 5.480 1.00 70.12 196 LYS A C 1
ATOM 1514 O O . LYS A 1 196 ? 36.738 -27.423 5.064 1.00 70.12 196 LYS A O 1
ATOM 1519 N N . ASN A 1 197 ? 35.225 -28.961 5.714 1.00 73.81 197 ASN A N 1
ATOM 1520 C CA . ASN A 1 197 ? 35.957 -30.208 5.474 1.00 73.81 197 ASN A CA 1
ATOM 1521 C C . ASN A 1 197 ? 36.005 -30.642 3.996 1.00 73.81 197 ASN A C 1
ATOM 1523 O O . ASN A 1 197 ? 36.884 -31.412 3.630 1.00 73.81 197 ASN A O 1
ATOM 1527 N N . GLU A 1 198 ? 35.086 -30.159 3.162 1.00 68.81 198 GLU A N 1
ATOM 1528 C CA . GLU A 1 198 ? 34.983 -30.471 1.727 1.00 68.81 198 GLU A CA 1
ATOM 1529 C C . GLU A 1 198 ? 35.555 -29.356 0.842 1.00 68.81 198 GLU A C 1
ATOM 1531 O O . GLU A 1 198 ? 35.706 -29.519 -0.369 1.00 68.81 198 GLU A O 1
ATOM 1536 N N . ARG A 1 199 ? 35.901 -28.203 1.430 1.00 76.88 199 ARG A N 1
ATOM 1537 C CA . ARG A 1 199 ? 36.547 -27.117 0.691 1.00 76.88 199 ARG A CA 1
ATOM 1538 C C . ARG A 1 199 ? 37.939 -27.573 0.254 1.00 76.88 199 ARG A C 1
ATOM 1540 O O . ARG A 1 199 ? 38.701 -28.051 1.097 1.00 76.88 199 ARG A O 1
ATOM 1547 N N . PRO A 1 200 ? 38.328 -27.354 -1.014 1.00 70.31 200 PRO A N 1
ATOM 1548 C CA . PRO A 1 200 ? 39.712 -27.507 -1.422 1.00 70.31 200 PRO A CA 1
ATOM 1549 C C . PRO A 1 200 ? 40.576 -26.661 -0.489 1.00 70.31 200 PRO A C 1
ATOM 1551 O O . PRO A 1 200 ? 40.313 -25.466 -0.311 1.00 70.31 200 PRO A O 1
ATOM 1554 N N . LEU A 1 201 ? 41.589 -27.280 0.122 1.00 65.31 201 LEU A N 1
ATOM 1555 C CA . LEU A 1 201 ? 42.618 -26.558 0.862 1.00 65.31 201 LEU A CA 1
ATOM 1556 C C . LEU A 1 201 ? 43.087 -25.410 -0.025 1.00 65.31 201 LEU A C 1
ATOM 1558 O O . LEU A 1 201 ? 43.472 -25.645 -1.174 1.00 65.31 201 LEU A O 1
ATOM 1562 N N . ARG A 1 202 ? 43.004 -24.173 0.490 1.00 57.28 202 ARG A N 1
ATOM 1563 C CA . ARG A 1 202 ? 43.572 -23.000 -0.177 1.00 57.28 202 ARG A CA 1
ATOM 1564 C C . ARG A 1 202 ? 44.997 -23.392 -0.544 1.00 57.28 202 ARG A C 1
ATOM 1566 O O . ARG A 1 202 ? 45.845 -23.482 0.340 1.00 57.28 202 ARG A O 1
ATOM 1573 N N . ARG A 1 203 ? 45.259 -23.648 -1.831 1.00 53.62 203 ARG A N 1
ATOM 1574 C CA . ARG A 1 203 ? 46.626 -23.594 -2.332 1.00 53.62 203 ARG A CA 1
ATOM 1575 C C . ARG A 1 203 ? 47.048 -22.184 -1.989 1.00 53.62 203 ARG A C 1
ATOM 1577 O O . ARG A 1 203 ? 46.447 -21.231 -2.483 1.00 53.62 203 ARG A O 1
ATOM 1584 N N . SER A 1 204 ? 47.967 -22.066 -1.039 1.00 44.12 204 SER A N 1
ATOM 1585 C CA . SER A 1 204 ? 48.697 -20.841 -0.786 1.00 44.12 204 SER A CA 1
ATOM 1586 C C . SER A 1 204 ? 49.070 -20.327 -2.164 1.00 44.12 204 SER A C 1
ATOM 1588 O O . SER A 1 204 ? 49.799 -20.994 -2.897 1.00 44.12 204 SER A O 1
ATOM 1590 N N . HIS A 1 205 ? 48.469 -19.210 -2.570 1.00 45.25 205 HIS A N 1
ATOM 1591 C CA . HIS A 1 205 ? 48.979 -18.484 -3.708 1.00 45.25 205 HIS A CA 1
ATOM 1592 C C . HIS A 1 205 ? 50.406 -18.141 -3.304 1.00 45.25 205 HIS A C 1
ATOM 1594 O O . HIS A 1 205 ? 50.627 -17.254 -2.483 1.00 45.25 205 HIS A O 1
ATOM 1600 N N . ALA A 1 206 ? 51.367 -18.918 -3.801 1.00 41.84 206 ALA A N 1
ATOM 1601 C CA . ALA A 1 206 ? 52.710 -18.425 -3.941 1.00 41.84 206 ALA A CA 1
ATOM 1602 C C . ALA A 1 206 ? 52.531 -17.141 -4.744 1.00 41.84 206 ALA A C 1
ATOM 1604 O O . ALA A 1 206 ? 52.101 -17.179 -5.899 1.00 41.84 206 ALA A O 1
ATOM 1605 N N . HIS A 1 207 ? 52.733 -16.000 -4.087 1.00 39.31 207 HIS A N 1
ATOM 1606 C CA . HIS A 1 207 ? 52.994 -14.776 -4.815 1.00 39.31 207 HIS A CA 1
ATOM 1607 C C . HIS A 1 207 ? 54.052 -15.129 -5.862 1.00 39.31 207 HIS A C 1
ATOM 1609 O O . HIS A 1 207 ? 55.064 -15.734 -5.489 1.00 39.31 207 HIS A O 1
ATOM 1615 N N . PRO A 1 208 ? 53.854 -14.793 -7.145 1.00 40.78 208 PRO A N 1
ATOM 1616 C CA . PRO A 1 208 ? 54.983 -14.730 -8.043 1.00 40.78 208 PRO A CA 1
ATOM 1617 C C . PRO A 1 208 ? 55.874 -13.624 -7.472 1.00 40.78 208 PRO A C 1
ATOM 1619 O O . PRO A 1 208 ? 55.585 -12.441 -7.630 1.00 40.78 208 PRO A O 1
ATOM 1622 N N . ARG A 1 209 ? 56.897 -14.021 -6.707 1.00 41.62 209 ARG A N 1
ATOM 1623 C CA . ARG A 1 209 ? 58.097 -13.212 -6.535 1.00 41.62 209 ARG A CA 1
ATOM 1624 C C . ARG A 1 209 ? 58.594 -12.909 -7.939 1.00 41.62 209 ARG A C 1
ATOM 1626 O O . ARG A 1 209 ? 58.749 -13.842 -8.722 1.00 41.62 209 ARG A O 1
ATOM 1633 N N . ASP A 1 210 ? 58.761 -11.624 -8.212 1.00 42.31 210 ASP A N 1
ATOM 1634 C CA . ASP A 1 210 ? 59.747 -11.052 -9.120 1.00 42.31 210 ASP A CA 1
ATOM 1635 C C . ASP A 1 210 ? 60.301 -12.031 -10.158 1.00 42.31 210 ASP A C 1
ATOM 1637 O O . ASP A 1 210 ? 61.350 -12.646 -9.973 1.00 42.31 210 ASP A O 1
ATOM 1641 N N . ASN A 1 211 ? 59.615 -12.131 -11.296 1.00 38.22 211 ASN A N 1
ATOM 1642 C CA . ASN A 1 211 ? 60.340 -12.411 -12.525 1.00 38.22 211 ASN A CA 1
ATOM 1643 C C . ASN A 1 211 ? 61.075 -11.121 -12.885 1.00 38.22 211 ASN A C 1
ATOM 1645 O O . ASN A 1 211 ? 60.559 -10.271 -13.613 1.00 38.22 211 ASN A O 1
ATOM 1649 N N . GLU A 1 212 ? 62.272 -10.978 -12.319 1.00 40.47 212 GLU A N 1
ATOM 1650 C CA . GLU A 1 212 ? 63.326 -10.146 -12.876 1.00 40.47 212 GLU A CA 1
ATOM 1651 C C . GLU A 1 212 ? 63.412 -10.440 -14.376 1.00 40.47 212 GLU A C 1
ATOM 1653 O O . GLU A 1 212 ? 63.679 -11.562 -14.809 1.00 40.47 212 GLU A O 1
ATOM 1658 N N . VAL A 1 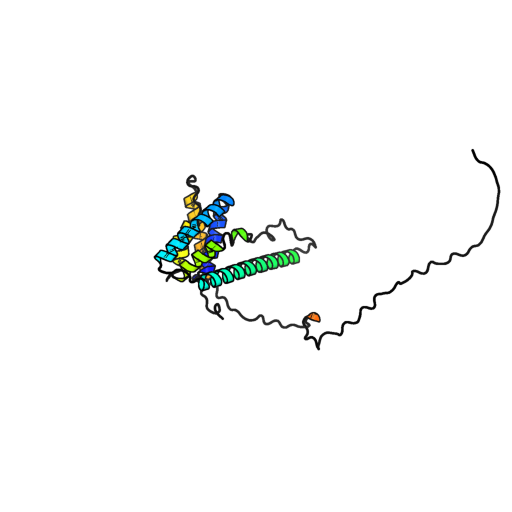213 ? 63.133 -9.424 -15.187 1.00 42.16 213 VAL A N 1
ATOM 1659 C CA . VAL A 1 213 ? 63.472 -9.434 -16.606 1.00 42.16 213 VAL A CA 1
ATOM 1660 C C . VAL A 1 213 ? 65.001 -9.430 -16.682 1.00 42.16 213 VAL A C 1
ATOM 1662 O O . VAL A 1 213 ? 65.606 -8.472 -16.195 1.00 42.16 213 VAL A O 1
ATOM 1665 N N . PRO A 1 214 ? 65.665 -10.426 -17.298 1.00 38.88 214 PRO A N 1
ATOM 1666 C CA . PRO A 1 214 ? 67.094 -10.325 -17.537 1.00 38.88 214 PRO A CA 1
ATOM 1667 C C . PRO A 1 214 ? 67.326 -9.209 -18.559 1.00 38.88 214 PRO A C 1
ATOM 1669 O O . PRO A 1 214 ? 66.972 -9.338 -19.736 1.00 38.88 214 PRO A O 1
ATOM 1672 N N . LEU A 1 215 ? 67.906 -8.092 -18.116 1.00 39.66 215 LEU A N 1
ATOM 1673 C CA . LEU A 1 215 ? 68.478 -7.095 -19.014 1.00 39.66 215 LEU A CA 1
ATOM 1674 C C . LEU A 1 215 ? 69.574 -7.784 -19.831 1.00 39.66 215 LEU A C 1
ATOM 1676 O O . LEU A 1 215 ? 70.596 -8.223 -19.309 1.00 39.66 215 LEU A O 1
ATOM 1680 N N . LYS A 1 216 ? 69.316 -7.916 -21.130 1.00 36.66 216 LYS A N 1
ATOM 1681 C CA . LYS A 1 216 ? 70.240 -8.457 -22.127 1.00 36.66 216 LYS A CA 1
ATOM 1682 C C . LYS A 1 216 ? 71.571 -7.684 -22.056 1.00 36.66 216 LYS A C 1
ATOM 1684 O O . LYS A 1 216 ? 71.533 -6.460 -22.206 1.00 36.66 216 LYS A O 1
ATOM 1689 N N . PRO A 1 217 ? 72.734 -8.336 -21.894 1.00 37.03 217 PRO A N 1
ATOM 1690 C CA . PRO A 1 217 ? 74.008 -7.653 -22.045 1.00 37.03 217 PRO A CA 1
ATOM 1691 C C . PRO A 1 217 ? 74.240 -7.414 -23.539 1.00 37.03 217 PRO A C 1
ATOM 1693 O O . PRO A 1 217 ? 74.147 -8.334 -24.355 1.00 37.03 217 PRO A O 1
ATOM 1696 N N . ARG A 1 218 ? 74.484 -6.160 -23.918 1.00 32.31 218 ARG A N 1
ATOM 1697 C CA . ARG A 1 218 ? 74.900 -5.794 -25.272 1.00 32.31 218 ARG A CA 1
ATOM 1698 C C . ARG A 1 218 ? 76.381 -5.450 -25.202 1.00 32.31 218 ARG A C 1
ATOM 1700 O O . ARG A 1 218 ? 76.728 -4.317 -24.893 1.00 32.31 218 ARG A O 1
ATOM 1707 N N . ASP A 1 219 ? 77.221 -6.452 -25.438 1.00 33.34 219 ASP A N 1
ATOM 1708 C CA . ASP A 1 219 ? 78.661 -6.257 -25.567 1.00 33.34 219 ASP A CA 1
ATOM 1709 C C . ASP A 1 219 ? 79.051 -5.750 -26.961 1.00 33.34 219 ASP A C 1
ATOM 1711 O O . ASP A 1 219 ? 78.403 -6.015 -27.977 1.00 33.34 219 ASP A O 1
ATOM 1715 N N . ASN A 1 220 ? 80.117 -4.957 -26.924 1.00 36.19 220 ASN A N 1
ATOM 1716 C CA . ASN A 1 220 ? 80.677 -4.063 -27.929 1.00 36.19 220 ASN A CA 1
ATOM 1717 C C . ASN A 1 220 ? 81.400 -4.760 -29.094 1.00 36.19 220 ASN A C 1
ATOM 1719 O O . ASN A 1 220 ? 81.974 -5.827 -28.912 1.00 36.19 220 ASN A O 1
ATOM 1723 N N . SER A 1 221 ? 81.521 -4.056 -30.231 1.00 34.19 221 SER A N 1
ATOM 1724 C CA . SER A 1 221 ? 82.785 -3.905 -30.993 1.00 34.19 221 SER A CA 1
ATOM 1725 C C . SER A 1 221 ? 82.583 -2.842 -32.096 1.00 34.19 221 SER A C 1
ATOM 1727 O O . SER A 1 221 ? 81.732 -3.032 -32.958 1.00 34.19 221 SER A O 1
ATOM 1729 N N . VAL A 1 222 ? 83.031 -1.589 -31.930 1.00 34.53 222 VAL A N 1
ATOM 1730 C CA . VAL A 1 222 ? 84.364 -0.990 -32.206 1.00 34.53 222 VAL A CA 1
ATOM 1731 C C . VAL A 1 222 ? 84.623 -0.634 -33.683 1.00 34.53 222 VAL A C 1
ATOM 1733 O O . VAL A 1 222 ? 84.501 -1.477 -34.565 1.00 34.53 222 VAL A O 1
ATOM 1736 N N . ALA A 1 223 ? 85.109 0.614 -33.837 1.00 32.78 223 ALA A N 1
ATOM 1737 C CA . ALA A 1 223 ? 85.838 1.282 -34.934 1.00 32.78 223 ALA A CA 1
ATOM 1738 C C . ALA A 1 223 ? 85.015 2.362 -35.675 1.00 32.78 223 ALA A C 1
ATOM 1740 O O . ALA A 1 223 ? 83.933 2.073 -36.160 1.00 32.78 223 ALA A O 1
ATOM 1741 N N . ALA A 1 224 ? 85.449 3.618 -35.849 1.00 34.34 224 ALA A N 1
ATOM 1742 C CA . ALA A 1 224 ? 86.667 4.340 -35.469 1.00 34.34 224 ALA A CA 1
ATOM 1743 C C . ALA A 1 224 ? 86.479 5.859 -35.762 1.00 34.34 224 ALA A C 1
ATOM 1745 O O . ALA A 1 224 ? 85.866 6.173 -36.774 1.00 34.34 224 ALA A O 1
ATOM 1746 N N . VAL A 1 225 ? 87.067 6.734 -34.913 1.00 34.16 225 VAL A N 1
ATOM 1747 C CA . VAL A 1 225 ? 87.875 7.955 -35.241 1.00 34.16 225 VAL A CA 1
ATOM 1748 C C . VAL A 1 225 ? 87.148 9.118 -35.989 1.00 34.16 225 VAL A C 1
ATOM 1750 O O . VAL A 1 225 ? 86.497 8.885 -36.990 1.00 34.16 225 VAL A O 1
ATOM 1753 N N . MET A 1 226 ? 87.165 10.411 -35.601 1.00 31.42 226 MET A N 1
ATOM 1754 C CA . MET A 1 226 ? 88.280 11.320 -35.252 1.00 31.42 226 MET A CA 1
ATOM 1755 C C . MET A 1 226 ? 87.767 12.691 -34.704 1.00 31.42 226 MET A C 1
ATOM 1757 O O . MET A 1 226 ? 86.727 13.136 -35.170 1.00 31.42 226 MET A O 1
ATOM 1761 N N . GLN A 1 227 ? 88.532 13.314 -33.775 1.00 33.91 227 GLN A N 1
ATOM 1762 C CA . GLN A 1 227 ? 88.892 14.759 -33.558 1.00 33.91 227 GLN A CA 1
ATOM 1763 C C . GLN A 1 227 ? 87.841 15.882 -33.783 1.00 33.91 227 GLN A C 1
ATOM 1765 O O . GLN A 1 227 ? 87.068 15.819 -34.718 1.00 33.91 227 GLN A O 1
ATOM 1770 N N . SER A 1 228 ? 87.757 17.030 -33.095 1.00 33.84 228 SER A N 1
ATOM 1771 C CA . SER A 1 228 ? 88.517 17.823 -32.097 1.00 33.84 228 SER A CA 1
ATOM 1772 C C . SER A 1 228 ? 87.597 19.026 -31.744 1.00 33.84 228 SER A C 1
ATOM 1774 O O . SER A 1 228 ? 86.901 19.492 -32.637 1.00 33.84 228 SER A O 1
ATOM 1776 N N . GLY A 1 229 ? 87.464 19.520 -30.507 1.00 30.58 229 GLY A N 1
ATOM 1777 C CA . GLY A 1 229 ? 88.277 20.624 -29.964 1.00 30.58 229 GLY A CA 1
ATOM 1778 C C . GLY A 1 229 ? 87.420 21.853 -29.565 1.00 30.58 229 GLY A C 1
ATOM 1779 O O . GLY A 1 229 ? 86.612 22.282 -30.374 1.00 30.58 229 GLY A O 1
ATOM 1780 N N . GLY A 1 230 ? 87.643 22.391 -28.348 1.00 31.73 230 GLY A N 1
ATOM 1781 C CA . GLY A 1 230 ? 87.321 23.761 -27.864 1.00 31.73 230 GLY A CA 1
ATOM 1782 C C . GLY A 1 230 ? 85.838 24.166 -27.753 1.00 31.73 230 GLY A C 1
ATOM 1783 O O . GLY A 1 230 ? 84.995 23.677 -28.482 1.00 31.73 230 GLY A O 1
ATOM 1784 N N . GLU A 1 231 ? 85.387 25.076 -26.897 1.00 37.06 231 GLU A N 1
ATOM 1785 C CA . GLU A 1 231 ? 85.931 25.814 -25.759 1.00 37.06 231 GLU A CA 1
ATOM 1786 C C . GLU A 1 231 ? 84.718 26.487 -25.080 1.00 37.06 231 GLU A C 1
ATOM 1788 O O . GLU A 1 231 ? 83.653 26.633 -25.681 1.00 37.06 231 GLU A O 1
ATOM 1793 N N . ARG A 1 232 ? 84.870 26.872 -23.813 1.00 37.34 232 ARG A N 1
ATOM 1794 C CA . ARG A 1 232 ? 83.894 27.665 -23.056 1.00 37.34 232 ARG A CA 1
ATOM 1795 C C . ARG A 1 232 ? 83.752 29.073 -23.640 1.00 37.34 232 ARG A C 1
ATOM 1797 O O . ARG A 1 232 ? 84.756 29.690 -23.985 1.00 37.34 232 ARG A O 1
ATOM 1804 N N . SER A 1 233 ? 82.548 29.630 -23.570 1.00 42.12 233 SER A N 1
ATOM 1805 C CA . SER A 1 233 ? 82.297 31.031 -23.198 1.00 42.12 233 SER A CA 1
ATOM 1806 C C . SER A 1 233 ? 80.922 31.129 -22.557 1.00 42.12 233 SER A C 1
ATOM 1808 O O . SER A 1 233 ? 79.979 30.544 -23.131 1.00 42.12 233 SER A O 1
#

pLDDT: mean 78.1, std 19.93, range [30.58, 97.44]